Protein AF-A0A1I7V2T6-F1 (afdb_monomer_lite)

Secondary structure (DSSP, 8-state):
--STTGGGS-GGG---HHHHHHHHHHHHHHHHHHSHHHHHHHHHHHT-SS---S--S-------S------TTTHHHHHHHH-GGGS-S-HHHHHHHHHHHHHHHHHHHHHHHHHHHHHHHHHHHHHHHHHHHHHHHHHHHHHHHHHHTSTTTTT----HHHHHHHHHHHHHHHHHHHHHHHHHHHHHHHHHHHHHHHHHHHHHHHHHHHHHHHHHHHHHHHHHHHHT--

Structure (mmCIF, N/CA/C/O backbone):
data_AF-A0A1I7V2T6-F1
#
_entry.id   AF-A0A1I7V2T6-F1
#
loop_
_atom_site.group_PDB
_atom_site.id
_atom_site.type_symbol
_atom_site.label_atom_id
_atom_site.label_alt_id
_atom_site.label_comp_id
_atom_site.label_asym_id
_atom_site.label_entity_id
_atom_site.label_seq_id
_atom_site.pdbx_PDB_ins_code
_atom_site.Cartn_x
_atom_site.Cartn_y
_atom_site.Cartn_z
_atom_site.occupancy
_atom_site.B_iso_or_equiv
_atom_site.auth_seq_id
_atom_site.auth_comp_id
_atom_site.auth_asym_id
_atom_site.auth_atom_id
_atom_site.pdbx_PDB_model_num
ATOM 1 N N . MET A 1 1 ? 5.391 -24.441 -40.833 1.00 43.44 1 MET A N 1
ATOM 2 C CA . MET A 1 1 ? 6.386 -25.530 -40.981 1.00 43.44 1 MET A CA 1
ATOM 3 C C . MET A 1 1 ? 7.601 -25.052 -41.785 1.00 43.44 1 MET A C 1
ATOM 5 O O . MET A 1 1 ? 7.593 -25.205 -42.997 1.00 43.44 1 MET A O 1
ATOM 9 N N . LYS A 1 2 ? 8.632 -24.452 -41.168 1.00 46.50 2 LYS A N 1
ATOM 10 C CA . LYS A 1 2 ? 9.887 -24.102 -41.884 1.00 46.50 2 LYS A CA 1
ATOM 11 C C . LYS A 1 2 ? 11.190 -24.549 -41.205 1.00 46.50 2 LYS A C 1
ATOM 13 O O . LYS A 1 2 ? 12.202 -24.609 -41.879 1.00 46.50 2 LYS A O 1
ATOM 18 N N . PHE A 1 3 ? 11.161 -24.975 -39.943 1.00 45.59 3 PHE A N 1
ATOM 19 C CA . PHE A 1 3 ? 12.384 -25.306 -39.195 1.00 45.59 3 PHE A CA 1
ATOM 20 C C . PHE A 1 3 ? 12.820 -26.782 -39.243 1.00 45.59 3 PHE A C 1
ATOM 22 O O . PHE A 1 3 ? 13.880 -27.122 -38.735 1.00 45.59 3 PHE A O 1
ATOM 29 N N . HIS A 1 4 ? 12.049 -27.684 -39.860 1.00 45.91 4 HIS A N 1
ATOM 30 C CA . HIS A 1 4 ? 12.358 -29.123 -39.795 1.00 45.91 4 HIS A CA 1
ATOM 31 C C . HIS A 1 4 ? 13.403 -29.622 -40.806 1.00 45.91 4 HIS A C 1
ATOM 33 O O . HIS A 1 4 ? 13.896 -30.737 -40.642 1.00 45.91 4 HIS A O 1
ATOM 39 N N . ARG A 1 5 ? 13.719 -28.853 -41.861 1.00 52.50 5 ARG A N 1
ATOM 40 C CA . ARG A 1 5 ? 14.597 -29.316 -42.953 1.00 52.50 5 ARG A CA 1
ATOM 41 C C . ARG A 1 5 ? 16.056 -28.866 -42.793 1.00 52.50 5 ARG A C 1
ATOM 43 O O . ARG A 1 5 ? 16.943 -29.639 -43.125 1.00 52.50 5 ARG A O 1
ATOM 50 N N . GLU A 1 6 ? 16.297 -27.689 -42.213 1.00 50.25 6 GLU A N 1
ATOM 51 C CA . GLU A 1 6 ? 17.648 -27.136 -41.993 1.00 50.25 6 GLU A CA 1
ATOM 52 C C . GLU A 1 6 ? 18.459 -27.933 -40.958 1.00 50.25 6 GLU A C 1
ATOM 54 O O . GLU A 1 6 ? 19.641 -28.181 -41.162 1.00 50.25 6 GLU A O 1
ATOM 59 N N . LEU A 1 7 ? 17.816 -28.438 -39.900 1.00 52.69 7 LEU A N 1
ATOM 60 C CA . LEU A 1 7 ? 18.486 -29.236 -38.862 1.00 52.69 7 LEU A CA 1
ATOM 61 C C . LEU A 1 7 ? 18.969 -30.616 -39.347 1.00 52.69 7 LEU A C 1
ATOM 63 O O . LEU A 1 7 ? 19.849 -31.207 -38.729 1.00 52.69 7 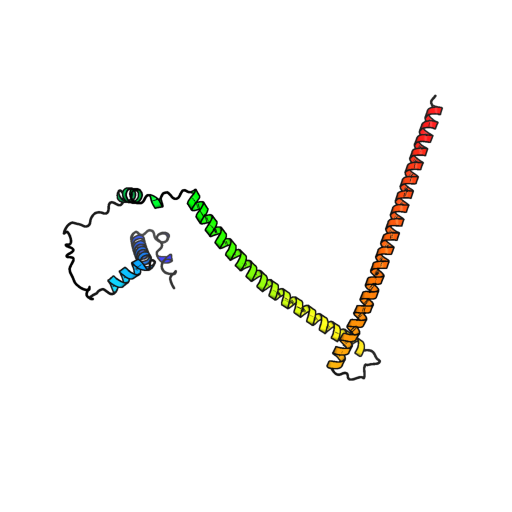LEU A O 1
ATOM 67 N N . LYS A 1 8 ? 18.405 -31.152 -40.440 1.00 55.19 8 LYS A N 1
ATOM 68 C CA . LYS A 1 8 ? 18.767 -32.484 -40.964 1.00 55.19 8 LYS A CA 1
ATOM 69 C C . LYS A 1 8 ? 19.942 -32.475 -41.944 1.00 55.19 8 LYS A C 1
ATOM 71 O O . LYS A 1 8 ? 20.473 -33.541 -42.217 1.00 55.19 8 LYS A O 1
ATOM 76 N N . VAL A 1 9 ? 20.315 -31.315 -42.483 1.00 55.00 9 VAL A N 1
ATOM 77 C CA . VAL A 1 9 ? 21.339 -31.181 -43.543 1.00 55.00 9 VAL A CA 1
ATOM 78 C C . VAL A 1 9 ? 22.491 -30.282 -43.075 1.00 55.00 9 VAL A C 1
ATOM 80 O O . VAL A 1 9 ? 23.267 -29.783 -43.878 1.00 55.00 9 VAL A O 1
ATOM 83 N N . HIS A 1 10 ? 22.599 -30.034 -41.766 1.00 55.03 10 HIS A N 1
ATOM 84 C CA . HIS A 1 10 ? 23.732 -29.294 -41.223 1.00 55.03 10 HIS A CA 1
ATOM 85 C C . HIS A 1 10 ? 25.009 -30.139 -41.388 1.00 55.03 10 HIS A C 1
ATOM 87 O O . HIS A 1 10 ? 24.987 -31.313 -41.006 1.00 55.03 10 HIS A O 1
ATOM 93 N N . PRO A 1 11 ? 26.109 -29.579 -41.924 1.00 56.50 11 PRO A N 1
ATOM 94 C CA . PRO A 1 11 ? 27.333 -30.334 -42.219 1.00 56.50 11 PRO A CA 1
ATOM 95 C C . PRO A 1 11 ? 27.999 -30.947 -40.977 1.00 56.50 11 PRO A C 1
ATOM 97 O O . PRO A 1 11 ? 28.776 -31.886 -41.098 1.00 56.50 11 PRO A O 1
ATOM 100 N N . ASP A 1 12 ? 27.634 -30.493 -39.775 1.00 57.75 12 ASP A N 1
ATOM 101 C CA . ASP A 1 12 ? 28.091 -31.098 -38.514 1.00 57.75 12 ASP A CA 1
ATOM 102 C C . ASP A 1 12 ? 27.514 -32.503 -38.244 1.00 57.75 12 ASP A C 1
ATOM 104 O O . ASP A 1 12 ? 28.033 -33.213 -37.388 1.00 57.75 12 ASP A O 1
ATOM 108 N N . ASN A 1 13 ? 26.456 -32.931 -38.950 1.00 56.34 13 ASN A N 1
ATOM 109 C CA . ASN A 1 13 ? 25.839 -34.252 -38.753 1.00 56.34 13 ASN A CA 1
ATOM 110 C C . ASN A 1 13 ? 26.335 -35.338 -39.732 1.00 56.34 13 ASN A C 1
ATOM 112 O O . ASN A 1 13 ? 26.067 -36.517 -39.502 1.00 56.34 13 ASN A O 1
ATOM 116 N N . SER A 1 14 ? 27.049 -34.984 -40.804 1.00 55.38 14 SER A N 1
ATOM 117 C CA . SER A 1 14 ? 27.660 -35.942 -41.740 1.00 55.38 14 SER A CA 1
ATOM 118 C C . SER A 1 14 ? 28.786 -35.267 -42.525 1.00 55.38 14 SER A C 1
ATOM 120 O O . SER A 1 14 ? 28.534 -34.304 -43.242 1.00 55.38 14 SER A O 1
ATOM 122 N N . ALA A 1 15 ? 30.009 -35.789 -42.419 1.00 55.72 15 ALA A N 1
ATOM 123 C CA . ALA A 1 15 ? 31.229 -35.238 -43.023 1.00 55.72 15 ALA A CA 1
ATOM 124 C C . ALA A 1 15 ? 31.384 -35.552 -44.530 1.00 55.72 15 ALA A C 1
ATOM 126 O O . ALA A 1 15 ? 32.493 -35.778 -45.008 1.00 55.72 15 ALA A O 1
ATOM 127 N N . ASP A 1 16 ? 30.277 -35.592 -45.274 1.00 58.19 16 ASP A N 1
ATOM 128 C CA . ASP A 1 16 ? 30.278 -35.882 -46.709 1.00 58.19 16 ASP A CA 1
ATOM 129 C C . ASP A 1 16 ? 30.238 -34.576 -47.516 1.00 58.19 16 ASP A C 1
ATOM 131 O O . ASP A 1 16 ? 29.312 -33.778 -47.362 1.00 58.19 16 ASP A O 1
ATOM 135 N N . GLU A 1 17 ? 31.177 -34.391 -48.446 1.00 58.44 17 GLU A N 1
ATOM 136 C CA . GLU A 1 17 ? 31.272 -33.219 -49.345 1.00 58.44 17 GLU A CA 1
ATOM 137 C C . GLU A 1 17 ? 29.965 -32.949 -50.122 1.00 58.44 17 GLU A C 1
ATOM 139 O O . GLU A 1 17 ? 29.541 -31.810 -50.328 1.00 58.44 17 GLU A O 1
ATOM 144 N N . SER A 1 18 ? 29.241 -34.017 -50.465 1.00 61.59 18 SER A N 1
ATOM 145 C CA . SER A 1 18 ? 27.937 -33.918 -51.131 1.00 61.59 18 SER A CA 1
ATOM 146 C C . SER A 1 18 ? 26.847 -33.275 -50.261 1.00 61.59 18 SER A C 1
ATOM 148 O O . SER A 1 18 ? 25.862 -32.741 -50.779 1.00 61.59 18 SER A O 1
ATOM 150 N N . THR A 1 19 ? 26.994 -33.321 -48.934 1.00 59.06 19 THR A N 1
ATOM 151 C CA . THR A 1 19 ? 26.048 -32.722 -47.985 1.00 59.06 19 THR A CA 1
ATOM 152 C C . THR A 1 19 ? 26.344 -31.246 -47.748 1.00 59.06 19 THR A C 1
ATOM 154 O O . THR A 1 19 ? 25.401 -30.462 -47.634 1.00 59.06 19 THR A O 1
ATOM 157 N N . THR A 1 20 ? 27.617 -30.838 -47.803 1.00 63.56 20 THR A N 1
ATOM 158 C CA . THR A 1 20 ? 28.018 -29.424 -47.827 1.00 63.56 20 THR A CA 1
ATOM 159 C C . THR A 1 20 ? 27.539 -28.716 -49.087 1.00 63.56 20 THR A C 1
ATOM 161 O O . THR A 1 20 ? 27.003 -27.615 -48.979 1.00 63.56 20 THR A O 1
ATOM 164 N N . ASP A 1 21 ? 27.612 -29.359 -50.255 1.00 67.88 21 ASP A N 1
ATOM 165 C CA . ASP A 1 21 ? 27.115 -28.773 -51.507 1.00 67.88 21 ASP A CA 1
ATOM 166 C C . ASP A 1 21 ? 25.597 -28.573 -51.476 1.00 67.88 21 ASP A C 1
ATOM 168 O O . ASP A 1 21 ? 25.092 -27.496 -51.799 1.00 67.88 21 ASP A O 1
ATOM 172 N N . ARG A 1 22 ? 24.858 -29.575 -50.982 1.00 67.25 22 ARG A N 1
ATOM 173 C CA . ARG A 1 22 ? 23.403 -29.477 -50.786 1.00 67.25 22 ARG A CA 1
ATOM 174 C C . ARG A 1 22 ? 23.030 -28.417 -49.752 1.00 67.25 22 ARG A C 1
ATOM 176 O O . ARG A 1 22 ? 22.010 -27.749 -49.906 1.00 67.25 22 ARG A O 1
ATOM 183 N N . PHE A 1 23 ? 23.833 -28.247 -48.703 1.00 68.75 23 PHE A N 1
ATOM 184 C CA . PHE A 1 23 ? 23.633 -27.192 -47.713 1.00 68.75 23 PHE A CA 1
ATOM 185 C C . PHE A 1 23 ? 23.890 -25.800 -48.306 1.00 68.75 23 PHE A C 1
ATOM 187 O O . PHE A 1 23 ? 23.103 -24.882 -48.073 1.00 68.75 23 PHE A O 1
ATOM 194 N N . LEU A 1 24 ? 24.945 -25.643 -49.111 1.00 72.12 24 LEU A N 1
ATOM 195 C CA . LEU A 1 24 ? 25.260 -24.396 -49.811 1.00 72.12 24 LEU A CA 1
ATOM 196 C C . LEU A 1 24 ? 24.176 -24.029 -50.827 1.00 72.12 24 LEU A C 1
ATOM 198 O O . LEU A 1 24 ? 23.746 -22.878 -50.868 1.00 72.12 24 LEU A O 1
ATOM 202 N N . GLU A 1 25 ? 23.674 -25.000 -51.588 1.00 74.31 25 GLU A N 1
ATOM 203 C CA . GLU A 1 25 ? 22.546 -24.808 -52.501 1.00 74.31 25 GLU A CA 1
ATOM 204 C C . GLU A 1 25 ? 21.291 -24.346 -51.746 1.00 74.31 25 GLU A C 1
ATOM 206 O O . GLU A 1 25 ? 20.640 -23.370 -52.129 1.00 74.31 25 GLU A O 1
ATOM 211 N N . LEU A 1 26 ? 20.988 -24.992 -50.617 1.00 76.81 26 LEU A N 1
ATOM 212 C CA . LEU A 1 26 ? 19.828 -24.667 -49.790 1.00 76.81 26 LEU A CA 1
ATOM 213 C C . LEU A 1 26 ? 19.957 -23.281 -49.139 1.00 76.81 26 LEU A C 1
ATOM 215 O O . LEU A 1 26 ? 18.974 -22.540 -49.072 1.00 76.81 26 LEU A O 1
ATOM 219 N N . LYS A 1 27 ? 21.170 -22.892 -48.734 1.00 77.38 27 LYS A N 1
ATOM 220 C CA . LYS A 1 27 ? 21.482 -21.551 -48.228 1.00 77.38 27 LYS A CA 1
ATOM 221 C C . LYS A 1 27 ? 21.341 -20.487 -49.316 1.00 77.38 27 LYS A C 1
ATOM 223 O O . LYS A 1 27 ? 20.695 -19.470 -49.078 1.00 77.38 27 LYS A O 1
ATOM 228 N N . ASN A 1 28 ? 21.867 -20.737 -50.514 1.00 72.81 28 ASN A N 1
ATOM 229 C CA . ASN A 1 28 ? 21.743 -19.823 -51.650 1.00 72.81 28 ASN A CA 1
ATOM 230 C C . ASN A 1 28 ? 20.270 -19.608 -52.032 1.00 72.81 28 ASN A C 1
ATOM 232 O O . ASN A 1 28 ? 19.832 -18.471 -52.210 1.00 72.81 28 ASN A O 1
ATOM 236 N N . ALA A 1 29 ? 19.476 -20.683 -52.078 1.00 78.75 29 ALA A N 1
ATOM 237 C CA . ALA A 1 29 ? 18.037 -20.597 -52.310 1.00 78.75 29 ALA A CA 1
ATOM 238 C C . ALA A 1 29 ? 17.320 -19.812 -51.197 1.00 78.75 29 ALA A C 1
ATOM 240 O O . ALA A 1 29 ? 16.432 -18.999 -51.471 1.00 78.75 29 ALA A O 1
ATOM 241 N N . TYR A 1 30 ? 17.712 -20.022 -49.937 1.00 75.75 30 TYR A N 1
ATOM 242 C CA . TYR A 1 30 ? 17.159 -19.280 -48.810 1.00 75.75 30 TYR A CA 1
ATOM 243 C C . TYR A 1 30 ? 17.486 -17.788 -48.890 1.00 75.75 30 TYR A C 1
ATOM 245 O O . TYR A 1 30 ? 16.589 -16.971 -48.698 1.00 75.75 30 TYR A O 1
ATOM 253 N N . ASP A 1 31 ? 18.722 -17.416 -49.222 1.00 73.88 31 ASP A N 1
ATOM 254 C CA . ASP A 1 31 ? 19.151 -16.017 -49.293 1.00 73.88 31 ASP A CA 1
ATOM 255 C C . ASP A 1 31 ? 18.438 -15.242 -50.415 1.00 73.88 31 ASP A C 1
ATOM 257 O O . ASP A 1 31 ? 17.980 -14.119 -50.176 1.00 73.88 31 ASP A O 1
ATOM 261 N N . VAL A 1 32 ? 18.220 -15.867 -51.580 1.00 76.94 32 VAL A N 1
ATOM 262 C CA . VAL A 1 32 ? 17.403 -15.299 -52.672 1.00 76.94 32 VAL A CA 1
ATOM 263 C C . VAL A 1 32 ? 15.950 -15.086 -52.231 1.00 76.94 32 VAL A C 1
ATOM 265 O O . VAL A 1 32 ? 15.359 -14.043 -52.505 1.00 76.94 32 VAL A O 1
ATOM 268 N N . LEU A 1 33 ? 15.359 -16.041 -51.504 1.00 77.94 33 LEU A N 1
ATOM 269 C CA . LEU A 1 33 ? 13.966 -15.948 -51.044 1.00 77.94 33 LEU A CA 1
ATOM 270 C C . LEU A 1 33 ? 13.781 -15.074 -49.791 1.00 77.94 33 LEU A C 1
ATOM 272 O O . LEU A 1 33 ? 12.660 -14.634 -49.510 1.00 77.94 33 LEU A O 1
ATOM 276 N N . ARG A 1 34 ? 14.855 -14.830 -49.032 1.00 75.81 34 ARG A N 1
ATOM 277 C CA . ARG A 1 34 ? 14.867 -14.031 -47.799 1.00 75.81 34 ARG A CA 1
ATOM 278 C C . ARG A 1 34 ? 14.742 -12.540 -48.087 1.00 75.81 34 ARG A C 1
ATOM 280 O O . ARG A 1 34 ? 14.106 -11.826 -47.311 1.00 75.81 34 ARG A O 1
ATOM 287 N N . ARG A 1 35 ? 15.353 -12.056 -49.171 1.00 73.38 35 ARG A N 1
ATOM 288 C CA . ARG A 1 35 ? 15.349 -10.636 -49.543 1.00 73.38 35 ARG A CA 1
ATOM 289 C C . ARG A 1 35 ? 14.217 -10.344 -50.537 1.00 73.38 35 ARG A C 1
ATOM 291 O O . ARG A 1 35 ? 14.162 -10.975 -51.588 1.00 73.38 35 ARG A O 1
ATOM 298 N N . PRO A 1 36 ? 13.324 -9.369 -50.272 1.00 62.81 36 PRO A N 1
ATOM 299 C CA . PRO A 1 36 ? 12.181 -9.100 -51.150 1.00 62.81 36 PRO A CA 1
ATOM 300 C C . PRO A 1 36 ? 12.559 -8.697 -52.584 1.00 62.81 36 PRO A C 1
ATOM 302 O O . PRO A 1 36 ? 11.829 -9.025 -53.514 1.00 62.81 36 PRO A O 1
ATOM 305 N N . ALA A 1 37 ? 13.682 -7.995 -52.774 1.00 66.44 37 ALA A N 1
ATOM 306 C CA . ALA A 1 37 ? 14.157 -7.564 -54.091 1.00 66.44 37 ALA A CA 1
ATOM 307 C C . ALA A 1 37 ? 14.673 -8.743 -54.936 1.00 66.44 37 ALA A C 1
ATOM 309 O O . ALA A 1 37 ? 14.288 -8.877 -56.098 1.00 66.44 37 ALA A O 1
ATOM 310 N N . ASP A 1 38 ? 15.461 -9.625 -54.319 1.00 70.94 38 ASP A N 1
ATOM 311 C CA . ASP A 1 38 ? 16.051 -10.799 -54.972 1.00 70.94 38 ASP A CA 1
ATOM 312 C C . ASP A 1 38 ? 14.976 -11.849 -55.273 1.00 70.94 38 ASP A C 1
ATOM 314 O O . ASP A 1 38 ? 14.918 -12.390 -56.378 1.00 70.94 38 ASP A O 1
ATOM 318 N N . ARG A 1 39 ? 14.018 -12.024 -54.353 1.00 74.56 39 ARG A N 1
ATOM 319 C CA . ARG A 1 39 ? 12.823 -12.839 -54.581 1.00 74.56 39 ARG A CA 1
ATOM 320 C C . ARG A 1 39 ? 11.996 -12.327 -55.757 1.00 74.56 39 ARG A C 1
ATOM 322 O O . ARG A 1 39 ? 11.501 -13.126 -56.539 1.00 74.56 39 ARG A O 1
ATOM 329 N N . ARG A 1 40 ? 11.860 -11.006 -55.917 1.00 65.06 40 ARG A N 1
ATOM 330 C CA . ARG A 1 40 ? 11.102 -10.412 -57.029 1.00 65.06 40 ARG A CA 1
ATOM 331 C C . ARG A 1 40 ? 11.774 -10.666 -58.379 1.00 65.06 40 ARG A C 1
ATOM 333 O O . ARG A 1 40 ? 11.068 -10.882 -59.357 1.00 65.06 40 ARG A O 1
ATOM 340 N N . LEU A 1 41 ? 13.107 -10.653 -58.433 1.00 69.56 41 LEU A N 1
ATOM 341 C CA . LEU A 1 41 ? 13.874 -10.979 -59.639 1.00 69.56 41 LEU A CA 1
ATOM 342 C C . LEU A 1 41 ? 13.792 -12.477 -59.969 1.00 69.56 41 LEU A C 1
ATOM 344 O O . LEU A 1 41 ? 13.567 -12.828 -61.124 1.00 69.56 41 LEU A O 1
ATOM 348 N N . TYR A 1 42 ? 13.891 -13.343 -58.957 1.00 70.50 42 TYR A N 1
ATOM 349 C CA . TYR A 1 42 ? 13.707 -14.787 -59.110 1.00 70.50 42 TYR A CA 1
ATOM 350 C C . TYR A 1 42 ? 12.287 -15.133 -59.581 1.00 70.50 42 TYR A C 1
ATOM 352 O O . TYR A 1 42 ? 12.121 -15.836 -60.572 1.00 70.50 42 TYR A O 1
ATOM 360 N N . ASP A 1 43 ? 11.255 -14.565 -58.951 1.00 71.81 43 ASP A N 1
ATOM 361 C CA . ASP A 1 43 ? 9.853 -14.758 -59.345 1.00 71.81 43 ASP A CA 1
ATOM 362 C C . ASP A 1 43 ? 9.577 -14.210 -60.761 1.00 71.81 43 ASP A C 1
ATOM 364 O O . ASP A 1 43 ? 8.747 -14.758 -61.489 1.00 71.81 43 ASP A O 1
ATOM 368 N N . TYR A 1 44 ? 10.284 -13.151 -61.179 1.00 65.62 44 TYR A N 1
ATOM 369 C CA . TYR A 1 44 ? 10.223 -12.596 -62.536 1.00 65.62 44 TYR A CA 1
ATOM 370 C C . TYR A 1 44 ? 10.873 -13.525 -63.572 1.00 65.62 44 TYR A C 1
ATOM 372 O O . TYR A 1 44 ? 10.319 -13.719 -64.652 1.00 65.62 44 TYR A O 1
ATOM 380 N N . GLN A 1 45 ? 12.005 -14.146 -63.231 1.00 65.88 45 GLN A N 1
ATOM 381 C CA . GLN A 1 45 ? 12.664 -15.160 -64.059 1.00 65.88 45 GLN A CA 1
ATOM 382 C C . GLN A 1 45 ? 11.833 -16.450 -64.147 1.00 65.88 45 GLN A C 1
ATOM 384 O O . GLN A 1 45 ? 11.716 -17.029 -65.224 1.00 65.88 45 GLN A O 1
ATOM 389 N N . LEU A 1 46 ? 11.179 -16.855 -63.052 1.00 62.19 46 LEU A N 1
ATOM 390 C CA . LEU A 1 46 ? 10.315 -18.038 -62.998 1.00 62.19 46 LEU A CA 1
ATOM 391 C C . LEU A 1 46 ? 9.011 -17.848 -63.792 1.00 62.19 46 LEU A C 1
ATOM 393 O O . LEU A 1 46 ? 8.543 -18.769 -64.457 1.00 62.19 46 LEU A O 1
ATOM 397 N N . LYS A 1 47 ? 8.438 -16.635 -63.766 1.00 57.84 47 LYS A N 1
ATOM 398 C CA . LYS A 1 47 ? 7.304 -16.234 -64.621 1.00 57.84 47 LYS A CA 1
ATOM 399 C C . LYS A 1 47 ? 7.710 -15.937 -66.072 1.00 57.84 47 LYS A C 1
ATOM 401 O O . LYS A 1 47 ? 6.841 -15.702 -66.905 1.00 57.84 47 LYS A O 1
ATOM 406 N N . GLY A 1 48 ? 9.009 -15.944 -66.372 1.00 51.97 48 GLY A N 1
ATOM 407 C CA . GLY A 1 48 ? 9.607 -15.465 -67.618 1.00 51.97 48 GLY A CA 1
ATOM 408 C C . GLY A 1 48 ? 9.841 -16.521 -68.699 1.00 51.97 48 GLY A C 1
ATOM 409 O O . GLY A 1 48 ? 10.578 -16.252 -69.645 1.00 51.97 48 GLY A O 1
ATOM 410 N N . GLY A 1 49 ? 9.209 -17.694 -68.615 1.00 52.88 49 GLY A N 1
ATOM 411 C CA . GLY A 1 49 ? 9.061 -18.604 -69.753 1.00 52.88 49 GLY A CA 1
ATOM 412 C C . GLY A 1 49 ? 8.057 -18.052 -70.771 1.00 52.88 49 GLY A C 1
ATOM 413 O O . GLY A 1 49 ? 6.932 -18.527 -70.844 1.00 52.88 49 GLY A O 1
ATOM 414 N N . GLY A 1 50 ? 8.461 -17.038 -71.540 1.00 51.47 50 GLY A N 1
ATOM 415 C CA . GLY A 1 50 ? 7.699 -16.503 -72.673 1.00 51.47 50 GLY A CA 1
ATOM 416 C C . GLY A 1 50 ? 6.766 -15.344 -72.321 1.00 51.47 50 GLY A C 1
ATOM 417 O O . GLY A 1 50 ? 5.581 -15.529 -72.073 1.00 51.47 50 GLY A O 1
ATOM 418 N N . GLY A 1 51 ? 7.269 -14.110 -72.377 1.00 39.16 51 GLY A N 1
ATOM 419 C CA . GLY A 1 51 ? 6.411 -12.945 -72.166 1.00 39.16 51 GLY A CA 1
ATOM 420 C C . GLY A 1 51 ? 7.112 -11.618 -72.388 1.00 39.16 51 GLY A C 1
ATOM 421 O O . GLY A 1 51 ? 7.420 -10.926 -71.431 1.00 39.16 51 GLY A O 1
ATOM 422 N N . ARG A 1 52 ? 7.374 -11.311 -73.664 1.00 40.34 52 ARG A N 1
ATOM 423 C CA . ARG A 1 52 ? 7.634 -9.985 -74.257 1.00 40.34 52 ARG A CA 1
ATOM 424 C C . ARG A 1 52 ? 7.978 -8.856 -73.271 1.00 40.34 52 ARG A C 1
ATOM 426 O O . ARG A 1 52 ? 7.102 -8.203 -72.710 1.00 40.34 52 ARG A O 1
ATOM 433 N N . HIS A 1 53 ? 9.267 -8.531 -73.226 1.00 43.41 53 HIS A N 1
ATOM 434 C CA . HIS A 1 53 ? 9.719 -7.165 -72.981 1.00 43.41 53 HIS A CA 1
ATOM 435 C C . HIS A 1 53 ? 8.942 -6.183 -73.884 1.00 43.41 53 HIS A C 1
ATOM 437 O O . HIS A 1 53 ? 8.709 -6.504 -75.057 1.00 43.41 53 HIS A O 1
ATOM 443 N N . PRO A 1 54 ? 8.601 -4.969 -73.422 1.00 46.25 54 PRO A N 1
ATOM 444 C CA . PRO A 1 54 ? 8.346 -3.864 -74.332 1.00 46.25 54 PRO A CA 1
ATOM 445 C C . PRO A 1 54 ? 9.662 -3.548 -75.067 1.00 46.25 54 PRO A C 1
ATOM 447 O O . PRO A 1 54 ? 10.583 -2.952 -74.513 1.00 46.25 54 PRO A O 1
ATOM 450 N N . ASN A 1 55 ? 9.757 -4.067 -76.294 1.00 38.72 55 ASN A N 1
ATOM 451 C CA . ASN A 1 55 ? 10.731 -3.766 -77.354 1.00 38.72 55 ASN A CA 1
ATOM 452 C C . ASN A 1 55 ? 10.979 -2.252 -77.512 1.00 38.72 55 ASN A C 1
ATOM 454 O O . ASN A 1 55 ? 10.067 -1.466 -77.293 1.00 38.72 55 ASN A O 1
ATOM 458 N N . ALA A 1 56 ? 12.095 -1.750 -78.043 1.00 36.94 56 ALA A N 1
ATOM 459 C CA . ALA A 1 56 ? 13.392 -2.303 -78.437 1.00 36.94 56 ALA A CA 1
ATOM 460 C C . ALA A 1 56 ? 14.248 -1.105 -78.886 1.00 36.94 56 ALA A C 1
ATOM 462 O O . ALA A 1 56 ? 13.756 -0.245 -79.613 1.00 36.94 56 ALA A O 1
ATOM 463 N N . GLY A 1 57 ? 15.522 -1.057 -78.490 1.00 33.72 57 GLY A N 1
ATOM 464 C CA . GLY A 1 57 ? 16.446 -0.014 -78.952 1.00 33.72 57 GLY A CA 1
ATOM 465 C C . GLY A 1 57 ? 17.879 -0.104 -78.427 1.00 33.72 57 GLY A C 1
ATOM 466 O O . GLY A 1 57 ? 18.772 0.460 -79.046 1.00 33.72 57 GLY A O 1
ATOM 467 N N . TYR A 1 58 ? 18.148 -0.863 -77.360 1.00 36.88 58 TYR A N 1
ATOM 468 C CA . TYR A 1 58 ? 19.520 -1.112 -76.912 1.00 36.88 58 TYR A CA 1
ATOM 469 C C . TYR A 1 58 ? 19.959 -2.520 -77.310 1.00 36.88 58 TYR A C 1
ATOM 471 O O . TYR A 1 58 ? 19.640 -3.508 -76.651 1.00 36.88 58 TYR A O 1
ATOM 479 N N . ARG A 1 59 ? 20.688 -2.610 -78.428 1.00 34.69 59 ARG A N 1
ATOM 480 C CA . ARG A 1 59 ? 21.470 -3.795 -78.800 1.00 34.69 59 ARG A CA 1
ATOM 481 C C . ARG A 1 59 ? 22.578 -3.967 -77.754 1.00 34.69 59 ARG A C 1
ATOM 483 O O . ARG A 1 59 ? 23.630 -3.348 -77.870 1.00 34.69 59 ARG A O 1
ATOM 490 N N . TYR A 1 60 ? 22.349 -4.792 -76.735 1.00 35.38 60 TYR A N 1
ATOM 491 C CA . TYR A 1 60 ? 23.443 -5.322 -75.923 1.00 35.38 60 TYR A CA 1
ATOM 492 C C . TYR A 1 60 ? 24.028 -6.528 -76.651 1.00 35.38 60 TYR A C 1
ATOM 494 O O . TYR A 1 60 ? 23.447 -7.610 -76.707 1.00 35.38 60 TYR A O 1
ATOM 502 N N . GLN A 1 61 ? 25.160 -6.281 -77.296 1.00 34.62 61 GLN A N 1
ATOM 503 C CA . GLN A 1 61 ? 25.981 -7.283 -77.949 1.00 34.62 61 GLN A CA 1
ATOM 504 C C . GLN A 1 61 ? 26.698 -8.064 -76.842 1.00 34.62 61 GLN A C 1
ATOM 506 O O . GLN A 1 61 ? 27.508 -7.490 -76.121 1.00 34.62 61 GLN A O 1
ATOM 511 N N . TYR A 1 62 ? 26.364 -9.344 -76.662 1.00 33.38 62 TYR A N 1
ATOM 512 C CA . TYR A 1 62 ? 27.125 -10.222 -75.773 1.00 33.38 62 TYR A CA 1
ATOM 513 C C . TYR A 1 62 ? 28.554 -10.346 -76.327 1.00 33.38 62 TYR A C 1
ATOM 515 O O . TYR A 1 62 ? 28.710 -10.803 -77.465 1.00 33.38 62 TYR A O 1
ATOM 523 N N . PRO A 1 63 ? 29.601 -9.958 -75.579 1.00 38.88 63 PRO A N 1
ATOM 524 C CA . PRO A 1 63 ? 30.965 -10.269 -75.968 1.00 38.88 63 PRO A CA 1
ATOM 525 C C . PRO A 1 63 ? 31.145 -11.786 -75.859 1.00 38.88 63 PRO A C 1
ATOM 527 O O . PRO A 1 63 ? 30.860 -12.374 -74.819 1.00 38.88 63 PRO A O 1
ATOM 530 N N . SER A 1 64 ? 31.622 -12.432 -76.922 1.00 43.88 64 SER A N 1
ATOM 531 C CA . SER A 1 64 ? 31.925 -13.874 -76.962 1.00 43.88 64 SER A CA 1
ATOM 532 C C . SER A 1 64 ? 33.210 -14.242 -76.193 1.00 43.88 64 SER A C 1
ATOM 534 O O . SER A 1 64 ? 33.896 -15.207 -76.528 1.00 43.88 64 SER A O 1
ATOM 536 N N . THR A 1 65 ? 33.575 -13.463 -75.180 1.00 49.19 65 THR A N 1
ATOM 537 C CA . THR A 1 65 ? 34.725 -13.714 -74.311 1.00 49.19 65 THR A CA 1
ATOM 538 C C . THR A 1 65 ? 34.239 -14.387 -73.035 1.00 49.19 65 THR A C 1
ATOM 540 O O . THR A 1 65 ? 33.225 -13.972 -72.476 1.00 49.19 65 THR A O 1
ATOM 543 N N . ALA A 1 66 ? 34.949 -15.435 -72.607 1.00 44.81 66 ALA A N 1
ATOM 544 C CA . ALA A 1 66 ? 34.693 -16.186 -71.377 1.00 44.81 66 ALA A CA 1
ATOM 545 C C . ALA A 1 66 ? 34.326 -15.257 -70.198 1.00 44.81 66 ALA A C 1
ATOM 547 O O . ALA A 1 66 ? 34.869 -14.150 -70.125 1.00 44.81 66 ALA A O 1
ATOM 548 N N . PRO A 1 67 ? 33.409 -15.673 -69.297 1.00 44.31 67 PRO A N 1
ATOM 549 C CA . PRO A 1 67 ? 32.950 -14.825 -68.203 1.00 44.31 67 PRO A CA 1
ATOM 550 C C . PRO A 1 67 ? 34.159 -14.291 -67.423 1.00 44.31 67 PRO A C 1
ATOM 552 O O . PRO A 1 67 ? 35.079 -15.069 -67.149 1.00 44.31 67 PRO A O 1
ATOM 555 N N . PRO A 1 68 ? 34.194 -12.983 -67.105 1.00 46.28 68 PRO A N 1
ATOM 556 C CA . PRO A 1 68 ? 35.314 -12.397 -66.389 1.00 46.28 68 PRO A CA 1
ATOM 557 C C . PRO A 1 68 ? 35.491 -13.164 -65.081 1.00 46.28 68 PRO A C 1
ATOM 559 O O . PRO A 1 68 ? 34.551 -13.288 -64.293 1.00 46.28 68 PRO A O 1
ATOM 562 N N . GLN A 1 69 ? 36.681 -13.731 -64.885 1.00 46.06 69 GLN A N 1
ATOM 563 C CA . GLN A 1 69 ? 37.055 -14.302 -63.601 1.00 46.06 69 GLN A CA 1
ATOM 564 C C . GLN A 1 69 ? 36.996 -13.162 -62.588 1.00 46.06 69 GLN A C 1
ATOM 566 O O . GLN A 1 69 ? 37.746 -12.194 -62.687 1.00 46.06 69 GLN A O 1
ATOM 571 N N . TYR A 1 70 ? 36.024 -13.238 -61.686 1.00 48.03 70 TYR A N 1
ATOM 572 C CA . TYR A 1 70 ? 35.814 -12.235 -60.656 1.00 48.03 70 TYR A CA 1
ATOM 573 C C . TYR A 1 70 ? 36.968 -12.362 -59.656 1.00 48.03 70 TYR A C 1
ATOM 575 O O . TYR A 1 70 ? 36.984 -13.288 -58.843 1.00 48.03 70 TYR A O 1
ATOM 583 N N . ASP A 1 71 ? 37.968 -11.485 -59.753 1.00 50.69 71 ASP A N 1
ATOM 584 C CA . ASP A 1 71 ? 39.080 -11.456 -58.805 1.00 50.69 71 ASP A CA 1
ATOM 585 C C . ASP A 1 71 ? 38.603 -10.822 -57.494 1.00 50.69 71 ASP A C 1
ATOM 587 O O . ASP A 1 71 ? 38.650 -9.609 -57.275 1.00 50.69 71 ASP A O 1
ATOM 591 N N . PHE A 1 72 ? 38.090 -11.683 -56.616 1.00 53.03 72 PHE A N 1
ATOM 592 C CA . PHE A 1 72 ? 37.530 -11.315 -55.321 1.00 53.03 72 PHE A CA 1
ATOM 593 C C . PHE A 1 72 ? 38.556 -10.623 -54.405 1.00 53.03 72 PHE A C 1
ATOM 595 O O . PHE A 1 72 ? 38.151 -10.044 -53.407 1.00 53.03 72 PHE A O 1
ATOM 602 N N . GLY A 1 73 ? 39.865 -10.667 -54.694 1.00 54.47 73 GLY A N 1
ATOM 603 C CA . GLY A 1 73 ? 40.903 -10.072 -53.845 1.00 54.47 73 GLY A CA 1
ATOM 604 C C . GLY A 1 73 ? 41.129 -8.572 -54.069 1.00 54.47 73 GLY A C 1
ATOM 605 O O . GLY A 1 73 ? 41.312 -7.827 -53.105 1.00 54.47 73 GLY A O 1
ATOM 606 N N . GLY A 1 74 ? 41.100 -8.113 -55.324 1.00 57.41 74 GLY A N 1
ATOM 607 C CA . GLY A 1 74 ? 41.423 -6.726 -55.688 1.00 57.41 74 GLY A CA 1
ATOM 608 C C . GLY A 1 74 ? 40.278 -5.734 -55.460 1.00 57.41 74 GLY A C 1
ATOM 609 O O . GLY A 1 74 ? 40.504 -4.601 -55.021 1.00 57.41 74 GLY A O 1
ATOM 610 N N . ASP A 1 75 ? 39.041 -6.175 -55.690 1.00 57.31 75 ASP A N 1
ATOM 611 C CA . ASP A 1 75 ? 37.870 -5.292 -55.759 1.00 57.31 75 ASP A CA 1
ATOM 612 C C . ASP A 1 75 ? 37.425 -4.726 -54.409 1.00 57.31 75 ASP 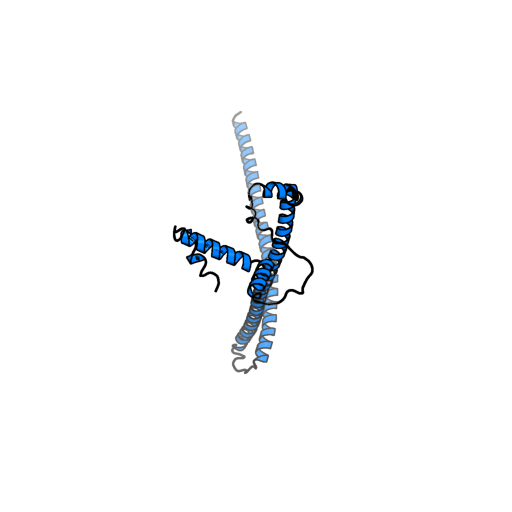A C 1
ATOM 614 O O . ASP A 1 75 ? 36.896 -3.614 -54.356 1.00 57.31 75 ASP A O 1
ATOM 618 N N . TRP A 1 76 ? 37.689 -5.416 -53.296 1.00 53.28 76 TRP A N 1
ATOM 619 C CA . TRP A 1 76 ? 37.353 -4.876 -51.975 1.00 53.28 76 TRP A CA 1
ATOM 620 C C . TRP A 1 76 ? 38.172 -3.627 -51.653 1.00 53.28 76 TRP A C 1
ATOM 622 O O . TRP A 1 76 ? 37.623 -2.660 -51.132 1.00 53.28 76 TRP A O 1
ATOM 632 N N . SER A 1 77 ? 39.462 -3.602 -51.999 1.00 54.22 77 SER A N 1
ATOM 633 C CA . SER A 1 77 ? 40.315 -2.432 -51.746 1.00 54.22 77 SER A CA 1
ATOM 634 C C . SER A 1 77 ? 39.858 -1.199 -52.539 1.00 54.22 77 SER A C 1
ATOM 636 O O . SER A 1 77 ? 39.816 -0.089 -52.006 1.00 54.22 77 SER A O 1
ATOM 638 N N . THR A 1 78 ? 39.422 -1.409 -53.782 1.00 61.12 78 THR A N 1
ATOM 639 C CA . THR A 1 78 ? 38.892 -0.377 -54.681 1.00 61.12 78 THR A CA 1
ATOM 640 C C . THR A 1 78 ? 37.500 0.098 -54.258 1.00 61.12 78 THR A C 1
ATOM 642 O O . THR A 1 78 ? 37.203 1.290 -54.292 1.00 61.12 78 THR A O 1
ATOM 645 N N . TYR A 1 79 ? 36.650 -0.814 -53.786 1.00 58.81 79 TYR A N 1
ATOM 646 C CA . TYR A 1 79 ? 35.316 -0.501 -53.276 1.00 58.81 79 TYR A CA 1
ATOM 647 C C . TYR A 1 79 ? 35.372 0.338 -51.990 1.00 58.81 79 TYR A C 1
ATOM 649 O O . TYR A 1 79 ? 34.635 1.317 -51.849 1.00 58.81 79 TYR A O 1
ATOM 657 N N . TRP A 1 80 ? 36.279 -0.003 -51.067 1.00 53.59 80 TRP A N 1
ATOM 658 C CA . TRP A 1 80 ? 36.479 0.747 -49.823 1.00 53.59 80 TRP A CA 1
ATOM 659 C C . TRP A 1 80 ? 37.221 2.075 -50.023 1.00 53.59 80 TRP A C 1
ATOM 661 O O . TRP A 1 80 ? 37.034 2.989 -49.221 1.00 53.59 80 TRP A O 1
ATOM 671 N N . SER A 1 81 ? 38.024 2.219 -51.084 1.00 58.06 81 SER A N 1
ATOM 672 C CA . SER A 1 81 ? 38.669 3.494 -51.430 1.00 58.06 81 SER A CA 1
ATOM 673 C C . SER A 1 81 ? 37.726 4.465 -52.150 1.00 58.06 81 SER A C 1
ATOM 675 O O . SER A 1 81 ? 37.849 5.674 -51.960 1.00 58.06 81 SER A O 1
ATOM 677 N N . GLN A 1 82 ? 36.749 3.957 -52.912 1.00 58.84 82 GLN A N 1
ATOM 678 C CA . GLN A 1 82 ? 35.726 4.766 -53.589 1.00 58.84 82 GLN A CA 1
ATOM 679 C C . GLN A 1 82 ? 34.536 5.146 -52.694 1.00 58.84 82 GLN A C 1
ATOM 681 O O . GLN A 1 82 ? 33.906 6.169 -52.949 1.00 58.84 82 GLN A O 1
ATOM 686 N N . ASN A 1 83 ? 34.247 4.382 -51.633 1.00 47.25 83 ASN A N 1
ATOM 687 C CA . ASN A 1 83 ? 33.193 4.687 -50.653 1.00 47.25 83 ASN A CA 1
ATOM 688 C C . ASN A 1 83 ? 33.771 4.925 -49.238 1.00 47.25 83 ASN A C 1
ATOM 690 O O . ASN A 1 83 ? 33.583 4.091 -48.345 1.00 47.25 83 ASN A O 1
ATOM 694 N N . PRO A 1 84 ? 34.463 6.057 -48.995 1.00 54.62 84 PRO A N 1
ATOM 695 C CA . PRO A 1 84 ? 35.099 6.357 -47.706 1.00 54.62 84 PRO A CA 1
ATOM 696 C C . PRO A 1 84 ? 34.114 6.674 -46.565 1.00 54.62 84 PRO A C 1
ATOM 698 O O . PRO A 1 84 ? 34.525 6.722 -45.404 1.00 54.62 84 PRO A O 1
ATOM 701 N N . ASP A 1 85 ? 32.827 6.874 -46.860 1.00 53.81 85 ASP A N 1
ATOM 702 C CA . ASP A 1 85 ? 31.845 7.353 -45.875 1.00 53.81 85 ASP A CA 1
ATOM 703 C C . ASP A 1 85 ? 31.312 6.245 -44.951 1.00 53.81 85 ASP A C 1
ATOM 705 O O . ASP A 1 85 ? 30.878 6.523 -43.835 1.00 53.81 85 ASP A O 1
ATOM 709 N N . ASN A 1 86 ? 31.413 4.971 -45.348 1.00 53.88 86 ASN A N 1
ATOM 710 C CA . ASN A 1 86 ? 30.968 3.841 -44.517 1.00 53.88 86 ASN A CA 1
ATOM 711 C C . ASN A 1 86 ? 32.052 3.277 -43.585 1.00 53.88 86 ASN A C 1
ATOM 713 O O . ASN A 1 86 ? 31.748 2.471 -42.707 1.00 53.88 86 ASN A O 1
ATOM 717 N N . SER A 1 87 ? 33.310 3.686 -43.752 1.00 53.69 87 SER A N 1
ATOM 718 C CA . SER A 1 87 ? 34.443 3.234 -42.931 1.00 53.69 87 SER A CA 1
ATOM 719 C C . SER A 1 87 ? 34.936 4.297 -41.941 1.00 53.69 87 SER A C 1
ATOM 721 O O . SER A 1 87 ? 35.802 4.009 -41.116 1.00 53.69 87 SER A O 1
ATOM 723 N N . ARG A 1 88 ? 34.363 5.510 -41.982 1.00 50.22 88 ARG A N 1
ATOM 724 C CA . ARG A 1 88 ? 34.760 6.668 -41.163 1.00 50.22 88 ARG A CA 1
ATOM 725 C C . ARG A 1 88 ? 33.762 7.106 -40.097 1.00 50.22 88 ARG A C 1
ATOM 727 O O . ARG A 1 88 ? 34.026 8.111 -39.444 1.00 50.22 88 ARG A O 1
ATOM 734 N N . ALA A 1 89 ? 32.683 6.362 -39.851 1.00 54.97 89 ALA A N 1
ATOM 735 C CA . ALA A 1 89 ? 31.954 6.555 -38.601 1.00 54.97 89 ALA A CA 1
ATOM 736 C C . ALA A 1 89 ? 32.932 6.240 -37.465 1.00 54.97 89 ALA A C 1
ATOM 738 O O . ALA A 1 89 ? 33.325 5.084 -37.269 1.00 54.97 89 ALA A O 1
ATOM 739 N N . THR A 1 90 ? 33.394 7.276 -36.767 1.00 59.53 90 THR A N 1
ATOM 740 C CA . THR A 1 90 ? 34.298 7.096 -35.634 1.00 59.53 90 THR A CA 1
ATOM 741 C C . THR A 1 90 ? 33.631 6.120 -34.666 1.00 59.53 90 THR A C 1
ATOM 743 O O . THR A 1 90 ? 32.405 6.100 -34.526 1.00 59.53 90 THR A O 1
ATOM 746 N N . ARG A 1 91 ? 34.410 5.262 -33.997 1.00 59.53 91 ARG A N 1
ATOM 747 C CA . ARG A 1 91 ? 33.868 4.325 -32.993 1.00 59.53 91 ARG A CA 1
ATOM 748 C C . ARG A 1 91 ? 32.913 5.037 -32.018 1.00 59.53 91 ARG A C 1
ATOM 750 O O . ARG A 1 91 ? 31.893 4.481 -31.628 1.00 59.53 91 ARG A O 1
ATOM 757 N N . GLU A 1 92 ? 33.206 6.304 -31.732 1.00 61.78 92 GLU A N 1
ATOM 758 C CA . GLU A 1 92 ? 32.386 7.218 -30.944 1.00 61.78 92 GLU A CA 1
ATOM 759 C C . GLU A 1 92 ? 30.995 7.512 -31.534 1.00 61.78 92 GLU A C 1
ATOM 761 O O . GLU A 1 92 ? 30.018 7.540 -30.789 1.00 61.78 92 GLU A O 1
ATOM 766 N N . GLU A 1 93 ? 30.855 7.707 -32.845 1.00 63.78 93 GLU A N 1
ATOM 767 C CA . GLU A 1 93 ? 29.563 7.958 -33.504 1.00 63.78 93 GLU A CA 1
ATOM 768 C C . GLU A 1 93 ? 28.663 6.718 -33.506 1.00 63.78 93 GLU A C 1
ATOM 770 O O . GLU A 1 93 ? 27.456 6.814 -33.251 1.00 63.78 93 GLU A O 1
ATOM 775 N N . ARG A 1 94 ? 29.250 5.530 -33.698 1.00 63.94 94 ARG A N 1
ATOM 776 C CA . ARG A 1 94 ? 28.528 4.251 -33.593 1.00 63.94 94 ARG A CA 1
ATOM 777 C C . ARG A 1 94 ? 28.058 3.984 -32.160 1.00 63.94 94 ARG A C 1
ATOM 779 O O . ARG A 1 94 ? 26.922 3.547 -31.943 1.00 63.94 94 ARG A O 1
ATOM 786 N N . ASP A 1 95 ? 28.897 4.303 -31.179 1.00 70.44 95 ASP A N 1
ATOM 787 C CA . ASP A 1 95 ? 28.558 4.177 -29.762 1.00 70.44 95 ASP A CA 1
ATOM 788 C C . ASP A 1 95 ? 27.483 5.193 -29.341 1.00 70.44 95 ASP A C 1
ATOM 790 O O . ASP A 1 95 ? 26.606 4.864 -28.543 1.00 70.44 95 ASP A O 1
ATOM 794 N N . ARG A 1 96 ? 27.470 6.409 -29.906 1.00 71.69 96 ARG A N 1
ATOM 795 C CA . ARG A 1 96 ? 26.396 7.390 -29.659 1.00 71.69 96 ARG A CA 1
ATOM 796 C C . ARG A 1 96 ? 25.060 6.930 -30.237 1.00 71.69 96 ARG A C 1
ATOM 798 O O . ARG A 1 96 ? 24.062 6.939 -29.523 1.00 71.69 96 ARG A O 1
ATOM 805 N N . SER A 1 97 ? 25.048 6.469 -31.486 1.00 69.94 97 SER A N 1
ATOM 806 C CA . SER A 1 97 ? 23.829 5.995 -32.151 1.00 69.94 97 SER A CA 1
ATOM 807 C C . SER A 1 97 ? 23.208 4.797 -31.419 1.00 69.94 97 SER A C 1
ATOM 809 O O . SER A 1 97 ? 22.024 4.806 -31.080 1.00 69.94 97 SER A O 1
ATOM 811 N N . SER A 1 98 ? 24.024 3.803 -31.049 1.00 72.06 98 SER A N 1
ATOM 812 C CA . SER A 1 98 ? 23.553 2.637 -30.286 1.00 72.06 98 SER A CA 1
ATOM 813 C C . SER A 1 98 ? 23.021 2.995 -28.892 1.00 72.06 98 SER A C 1
ATOM 815 O O . SER A 1 98 ? 22.026 2.415 -28.455 1.00 72.06 98 SER A O 1
ATOM 817 N N . ARG A 1 99 ? 23.609 3.988 -28.207 1.00 76.50 99 ARG A N 1
ATOM 818 C CA . ARG A 1 99 ? 23.096 4.498 -26.923 1.00 76.50 99 ARG A CA 1
ATOM 819 C C . ARG A 1 99 ? 21.728 5.155 -27.065 1.00 76.50 99 ARG A C 1
ATOM 821 O O . ARG A 1 99 ? 20.877 4.932 -26.209 1.00 76.50 99 ARG A O 1
ATOM 828 N N . GLU A 1 100 ? 21.496 5.937 -28.115 1.00 81.06 100 GLU A N 1
ATOM 829 C CA . GLU A 1 100 ? 20.187 6.561 -28.348 1.00 81.06 100 GLU A CA 1
ATOM 830 C C . GLU A 1 100 ? 19.103 5.519 -28.671 1.00 81.06 100 GLU A C 1
ATOM 832 O O . GLU A 1 100 ? 17.996 5.595 -28.130 1.00 81.06 100 GLU A O 1
ATOM 837 N N . PHE A 1 101 ? 19.436 4.477 -29.440 1.00 77.56 101 PHE A N 1
ATOM 838 C CA . PHE A 1 101 ? 18.536 3.339 -29.657 1.00 77.56 101 PHE A CA 1
ATOM 839 C C . PHE A 1 101 ? 18.271 2.539 -28.375 1.00 77.56 101 PHE A C 1
ATOM 841 O O . PHE A 1 101 ? 17.129 2.196 -28.084 1.00 77.56 101 PHE A O 1
ATOM 848 N N . MET A 1 102 ? 19.290 2.285 -27.553 1.00 83.06 102 MET A N 1
ATOM 849 C CA . MET A 1 102 ? 19.098 1.604 -26.267 1.00 83.06 102 MET A CA 1
ATOM 850 C C . MET A 1 102 ? 18.240 2.432 -25.307 1.00 83.06 102 MET A C 1
ATOM 852 O O . MET A 1 102 ? 17.369 1.883 -24.636 1.00 83.06 102 MET A O 1
ATOM 856 N N . LYS A 1 103 ? 18.415 3.759 -25.273 1.00 86.75 103 LYS A N 1
ATOM 857 C CA . LYS A 1 103 ? 17.566 4.653 -24.474 1.00 86.75 103 LYS A CA 1
ATOM 858 C C . LYS A 1 103 ? 16.105 4.592 -24.913 1.00 86.75 103 LYS A C 1
ATOM 860 O O . LYS A 1 103 ? 15.230 4.584 -24.051 1.00 86.75 103 LYS A O 1
ATOM 865 N N . SER A 1 104 ? 15.819 4.574 -26.216 1.00 88.62 104 SER A N 1
ATOM 866 C CA . SER A 1 104 ? 14.435 4.509 -26.701 1.00 88.62 104 SER A CA 1
ATOM 867 C C . SER A 1 104 ? 13.792 3.157 -26.391 1.00 88.62 104 SER A C 1
ATOM 869 O O . SER A 1 104 ? 12.670 3.130 -25.889 1.00 88.62 104 SER A O 1
ATOM 871 N N . ILE A 1 105 ? 14.523 2.054 -26.572 1.00 90.81 105 ILE A N 1
ATOM 872 C CA . ILE A 1 105 ? 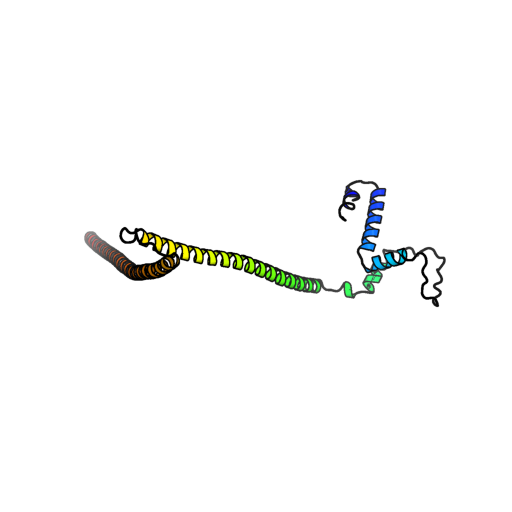14.061 0.709 -26.205 1.00 90.81 105 ILE A CA 1
ATOM 873 C C . ILE A 1 105 ? 13.751 0.646 -24.708 1.00 90.81 105 ILE A C 1
ATOM 875 O O . ILE A 1 105 ? 12.650 0.252 -24.338 1.00 90.81 105 ILE A O 1
ATOM 879 N N . VAL A 1 106 ? 14.671 1.098 -23.850 1.00 91.94 106 VAL A N 1
ATOM 880 C CA . VAL A 1 106 ? 14.481 1.085 -22.390 1.00 91.94 106 VAL A CA 1
ATOM 881 C C . VAL A 1 106 ? 13.288 1.944 -21.960 1.00 91.94 106 VAL A C 1
ATOM 883 O O . VAL A 1 106 ? 12.538 1.548 -21.073 1.00 91.94 106 VAL A O 1
ATOM 886 N N . LYS A 1 107 ? 13.061 3.100 -22.596 1.00 93.31 107 LYS A N 1
ATOM 887 C CA . LYS A 1 107 ? 11.889 3.943 -22.306 1.00 93.31 107 LYS A CA 1
ATOM 888 C C . LYS A 1 107 ? 10.575 3.212 -22.594 1.00 93.31 107 LYS A C 1
ATOM 890 O O . LYS A 1 107 ? 9.679 3.225 -21.753 1.00 93.31 107 LYS A O 1
ATOM 895 N N . TRP A 1 108 ? 10.461 2.559 -23.752 1.00 93.94 108 TRP A N 1
ATOM 896 C CA . TRP A 1 108 ? 9.236 1.852 -24.138 1.00 93.94 108 TRP A CA 1
ATOM 897 C C . TRP A 1 108 ? 9.028 0.551 -23.362 1.00 93.94 108 TRP A C 1
ATOM 899 O O . TRP A 1 108 ? 7.892 0.231 -23.013 1.00 93.94 108 TRP A O 1
ATOM 909 N N . THR A 1 109 ? 10.097 -0.175 -23.027 1.00 95.00 109 THR A N 1
ATOM 910 C CA . THR A 1 109 ? 9.992 -1.367 -22.174 1.00 95.00 109 THR A CA 1
ATOM 911 C C . THR A 1 109 ? 9.603 -0.997 -20.747 1.00 95.00 109 THR A C 1
ATOM 913 O O . THR A 1 109 ? 8.719 -1.639 -20.184 1.00 95.00 109 THR A O 1
ATOM 916 N N . ALA A 1 110 ? 10.173 0.073 -20.185 1.00 95.38 110 ALA A N 1
ATOM 917 C CA . ALA A 1 110 ? 9.769 0.591 -18.880 1.00 95.38 110 ALA A CA 1
ATOM 918 C C . ALA A 1 110 ? 8.295 1.019 -18.880 1.00 95.38 110 ALA A C 1
ATOM 920 O O . ALA A 1 110 ? 7.556 0.662 -17.965 1.00 95.38 110 ALA A O 1
ATOM 921 N N . PHE A 1 111 ? 7.842 1.714 -19.929 1.00 96.19 111 PHE A N 1
ATOM 922 C CA . PHE A 1 111 ? 6.435 2.087 -20.077 1.00 96.19 111 PHE A CA 1
ATOM 923 C C . PHE A 1 111 ? 5.513 0.860 -20.146 1.00 96.19 111 PHE A C 1
ATOM 925 O O . PHE A 1 111 ? 4.498 0.812 -19.453 1.00 96.19 111 PHE A O 1
ATOM 932 N N . GLY A 1 112 ? 5.888 -0.164 -20.920 1.00 95.19 112 GLY A N 1
ATOM 933 C CA . GLY A 1 112 ? 5.144 -1.423 -20.994 1.00 95.19 112 GLY A CA 1
ATOM 934 C C . GLY A 1 112 ? 5.055 -2.139 -19.643 1.00 95.19 112 GLY A C 1
ATOM 935 O O . GLY A 1 112 ? 3.975 -2.571 -19.248 1.00 95.19 112 GLY A O 1
ATOM 936 N N . LEU A 1 113 ? 6.161 -2.207 -18.895 1.00 96.31 113 LEU A N 1
ATOM 937 C CA . LEU A 1 113 ? 6.179 -2.803 -17.555 1.00 96.31 113 LEU A CA 1
ATOM 938 C C . LEU A 1 113 ? 5.321 -2.019 -16.560 1.00 96.31 113 LEU A C 1
ATOM 940 O O . LEU A 1 113 ? 4.595 -2.630 -15.780 1.00 96.31 113 LEU A O 1
ATOM 944 N N . ILE A 1 114 ? 5.352 -0.684 -16.612 1.00 96.38 114 ILE A N 1
ATOM 945 C CA . ILE A 1 114 ? 4.491 0.164 -15.780 1.00 96.38 114 ILE A CA 1
ATOM 946 C C . ILE A 1 114 ? 3.018 -0.098 -16.099 1.00 96.38 114 ILE A C 1
ATOM 948 O O . ILE A 1 114 ? 2.221 -0.257 -15.180 1.00 96.38 114 ILE A O 1
ATOM 952 N N . LEU A 1 115 ? 2.645 -0.202 -17.376 1.00 96.88 115 LEU A N 1
ATOM 953 C CA . LEU A 1 115 ? 1.260 -0.464 -17.771 1.00 96.88 115 LEU A CA 1
ATOM 954 C C . LEU A 1 115 ? 0.777 -1.827 -17.257 1.00 96.88 115 LEU A C 1
ATOM 956 O O . LEU A 1 115 ? -0.312 -1.926 -16.691 1.00 96.88 115 LEU A O 1
ATOM 960 N N . VAL A 1 116 ? 1.608 -2.865 -17.376 1.00 95.94 116 VAL A N 1
ATOM 961 C CA . VAL A 1 116 ? 1.309 -4.195 -16.822 1.00 95.94 116 VAL A CA 1
ATOM 962 C C . VAL A 1 116 ? 1.203 -4.142 -15.296 1.00 95.94 116 VAL A C 1
ATOM 964 O O . VAL A 1 116 ? 0.281 -4.731 -14.728 1.00 95.94 116 VAL A O 1
ATOM 967 N N . ALA A 1 117 ? 2.098 -3.420 -14.620 1.00 96.00 117 ALA A N 1
ATOM 968 C CA . ALA A 1 117 ? 2.050 -3.252 -13.171 1.00 96.00 117 ALA A CA 1
ATOM 969 C C . ALA A 1 117 ? 0.784 -2.506 -12.721 1.00 96.00 117 ALA A C 1
ATOM 971 O O . ALA A 1 117 ? 0.158 -2.920 -11.751 1.00 96.00 117 ALA A O 1
ATOM 972 N N . ILE A 1 118 ? 0.359 -1.469 -13.449 1.00 96.62 118 ILE A N 1
ATOM 973 C CA . ILE A 1 118 ? -0.890 -0.740 -13.190 1.00 96.62 118 ILE A CA 1
ATOM 974 C C . ILE A 1 118 ? -2.098 -1.651 -13.394 1.00 96.62 118 ILE A C 1
ATOM 976 O O . ILE A 1 118 ? -2.998 -1.644 -12.563 1.00 96.62 118 ILE A O 1
ATOM 980 N N . TYR A 1 119 ? -2.127 -2.456 -14.456 1.00 96.25 119 TYR A N 1
ATOM 981 C CA . TYR A 1 119 ? -3.235 -3.378 -14.706 1.00 96.25 119 TYR A CA 1
ATOM 982 C C . TYR A 1 119 ? -3.374 -4.420 -13.587 1.00 96.25 119 TYR A C 1
ATOM 984 O O . TYR A 1 119 ? -4.455 -4.596 -13.027 1.00 96.25 119 TYR A O 1
ATOM 992 N N . ASN A 1 120 ? -2.267 -5.066 -13.207 1.00 94.31 120 ASN A N 1
ATOM 993 C CA . ASN A 1 120 ? -2.272 -6.057 -12.130 1.00 94.31 120 ASN A CA 1
ATOM 994 C C . ASN A 1 120 ? -2.546 -5.411 -10.765 1.00 94.31 120 ASN A C 1
ATOM 996 O O . ASN A 1 120 ? -3.347 -5.924 -9.987 1.00 94.31 120 ASN A O 1
ATOM 1000 N N . GLY A 1 121 ? -1.927 -4.262 -10.487 1.00 95.31 121 GLY A N 1
ATOM 1001 C CA . GLY A 1 121 ? -2.153 -3.500 -9.262 1.00 95.31 121 GLY A CA 1
ATOM 1002 C C . GLY A 1 121 ? -3.597 -3.017 -9.141 1.00 95.31 121 GLY A C 1
ATOM 1003 O O . GLY A 1 121 ? -4.201 -3.152 -8.082 1.00 95.31 121 GLY A O 1
ATOM 1004 N N . GLY A 1 122 ? -4.181 -2.532 -10.236 1.00 94.62 122 GLY A N 1
ATOM 1005 C CA . GLY A 1 122 ? -5.586 -2.144 -10.320 1.00 94.62 122 GLY A CA 1
ATOM 1006 C C . GLY A 1 122 ? -6.527 -3.326 -10.095 1.00 94.62 122 GLY A C 1
ATOM 1007 O O . GLY A 1 122 ? -7.478 -3.206 -9.329 1.00 94.62 122 GLY A O 1
ATOM 1008 N N . TYR A 1 123 ? -6.234 -4.489 -10.681 1.00 94.19 123 TYR A N 1
ATOM 1009 C CA . TYR A 1 123 ? -7.016 -5.708 -10.464 1.00 94.19 123 TYR A CA 1
ATOM 1010 C C . TYR A 1 123 ? -7.011 -6.149 -8.991 1.00 94.19 123 TYR A C 1
ATOM 1012 O O . TYR A 1 123 ? -8.070 -6.391 -8.411 1.00 94.19 123 TYR A O 1
ATOM 1020 N N . VAL A 1 124 ? -5.834 -6.181 -8.355 1.00 93.56 124 VAL A N 1
ATOM 1021 C CA . VAL A 1 124 ? -5.705 -6.505 -6.924 1.00 93.56 124 VAL A CA 1
ATOM 1022 C C . VAL A 1 124 ? -6.397 -5.454 -6.053 1.00 93.56 124 VAL A C 1
ATOM 1024 O O . VAL A 1 124 ? -7.068 -5.806 -5.085 1.00 93.56 124 VAL A O 1
ATOM 1027 N N . TYR A 1 125 ? -6.291 -4.171 -6.408 1.00 93.50 125 TYR A N 1
ATOM 1028 C CA . TYR A 1 125 ? -6.972 -3.088 -5.701 1.00 93.50 125 TYR A CA 1
ATOM 1029 C C . TYR A 1 125 ? -8.497 -3.246 -5.740 1.00 93.50 125 TYR A C 1
ATOM 1031 O O . TYR A 1 125 ? -9.147 -3.135 -4.703 1.00 93.50 125 TYR A O 1
ATOM 1039 N N . VAL A 1 126 ? -9.067 -3.552 -6.909 1.00 93.88 126 VAL A N 1
ATOM 1040 C CA . VAL A 1 126 ? -10.512 -3.785 -7.063 1.00 93.88 126 VAL A CA 1
ATOM 1041 C C . VAL A 1 126 ? -10.959 -5.002 -6.253 1.00 93.88 126 VAL A C 1
ATOM 1043 O O . VAL A 1 126 ? -11.968 -4.929 -5.556 1.00 93.88 126 VAL A O 1
ATOM 1046 N N . LEU A 1 127 ? -10.195 -6.096 -6.279 1.00 89.50 127 LEU A N 1
ATOM 1047 C CA . LEU A 1 127 ? -10.461 -7.276 -5.449 1.00 89.50 127 LEU A CA 1
ATOM 1048 C C . LEU A 1 127 ? -10.478 -6.940 -3.956 1.00 89.50 127 LEU A C 1
ATOM 1050 O O . LEU A 1 127 ? -11.439 -7.275 -3.267 1.00 89.50 127 LEU A O 1
ATOM 1054 N N . ALA A 1 128 ? -9.457 -6.235 -3.469 1.00 91.75 128 ALA A N 1
ATOM 1055 C CA . ALA A 1 128 ? -9.368 -5.839 -2.068 1.00 91.75 128 ALA A CA 1
ATOM 1056 C C . ALA A 1 128 ? -10.486 -4.860 -1.671 1.00 91.75 128 ALA A C 1
ATOM 1058 O O . ALA A 1 128 ? -11.013 -4.933 -0.562 1.00 91.75 128 ALA A O 1
ATOM 1059 N N . TYR A 1 129 ? -10.868 -3.946 -2.565 1.00 92.69 129 TYR A N 1
ATOM 1060 C CA . TYR A 1 129 ? -11.990 -3.037 -2.340 1.00 92.69 129 TYR A CA 1
ATOM 1061 C C . TYR A 1 129 ? -13.313 -3.800 -2.225 1.00 92.69 129 TYR A C 1
ATOM 1063 O O . TYR A 1 129 ? -14.070 -3.578 -1.282 1.00 92.69 129 TYR A O 1
ATOM 1071 N N . ASN A 1 130 ? -13.562 -4.737 -3.140 1.00 89.62 130 ASN A N 1
ATOM 1072 C CA . ASN A 1 130 ? -14.771 -5.553 -3.127 1.00 89.62 130 ASN A CA 1
ATOM 1073 C C . ASN A 1 130 ? -14.840 -6.446 -1.883 1.00 89.62 130 ASN A C 1
ATOM 1075 O O . ASN A 1 130 ? -15.902 -6.542 -1.278 1.00 89.62 130 ASN A O 1
ATOM 1079 N N . GLN A 1 131 ? -13.720 -7.038 -1.456 1.00 90.75 131 GLN A N 1
ATOM 1080 C CA . GLN A 1 131 ? -13.651 -7.800 -0.204 1.00 90.75 131 GLN A CA 1
ATOM 1081 C C . GLN A 1 131 ? -14.024 -6.938 1.003 1.00 90.75 131 GLN A C 1
ATOM 1083 O O . GLN A 1 131 ? -14.901 -7.320 1.763 1.00 90.75 131 GLN A O 1
ATOM 1088 N N . LYS A 1 132 ? -13.470 -5.725 1.119 1.00 90.00 132 LYS A N 1
ATOM 1089 C CA . LYS A 1 132 ? -13.832 -4.804 2.211 1.00 90.00 132 LYS A CA 1
ATOM 1090 C C . LYS A 1 132 ? -15.317 -4.444 2.228 1.00 90.00 132 LYS A C 1
ATO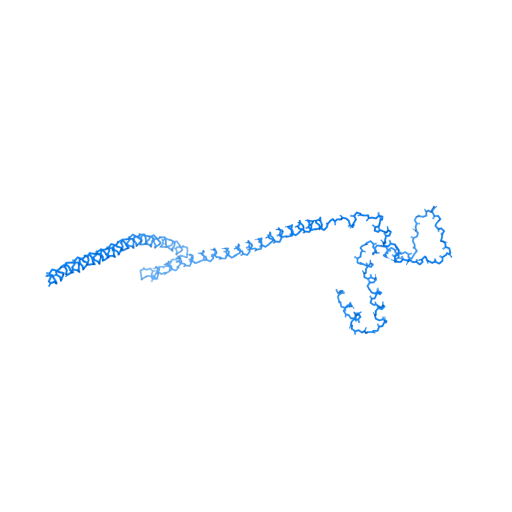M 1092 O O . LYS A 1 132 ? -15.885 -4.267 3.301 1.00 90.00 132 LYS A O 1
ATOM 1097 N N . GLN A 1 133 ? -15.939 -4.291 1.057 1.00 87.25 133 GLN A N 1
ATOM 1098 C CA . GLN A 1 133 ? -17.378 -4.029 0.975 1.00 87.25 133 GLN A CA 1
ATOM 1099 C C . GLN A 1 133 ? -18.197 -5.253 1.394 1.00 87.25 133 GLN A C 1
ATOM 1101 O O . GLN A 1 133 ? -19.181 -5.099 2.111 1.00 87.25 133 GLN A O 1
ATOM 1106 N N . LEU A 1 134 ? -17.780 -6.457 0.992 1.00 85.88 134 LEU A N 1
ATOM 1107 C CA . LEU A 1 134 ? -18.426 -7.703 1.404 1.00 85.88 134 LEU A CA 1
ATOM 1108 C C . LEU A 1 134 ? -18.315 -7.919 2.913 1.00 85.88 134 LEU A C 1
ATOM 1110 O O . LEU A 1 134 ? -19.336 -8.138 3.551 1.00 85.88 134 LEU A O 1
ATOM 1114 N N . ASP A 1 135 ? -17.121 -7.771 3.486 1.00 87.25 135 ASP A N 1
ATOM 1115 C CA . ASP A 1 135 ? -16.900 -7.894 4.930 1.00 87.25 135 ASP A CA 1
ATOM 1116 C C . ASP A 1 135 ? -17.760 -6.885 5.697 1.00 87.25 135 ASP A C 1
ATOM 1118 O O . ASP A 1 135 ? -18.413 -7.228 6.678 1.00 87.25 135 ASP A O 1
ATOM 1122 N N . LYS A 1 136 ? -17.854 -5.642 5.199 1.00 86.88 136 LYS A N 1
ATOM 1123 C CA . LYS A 1 136 ? -18.709 -4.622 5.809 1.00 86.88 136 LYS A CA 1
ATOM 1124 C C . LYS A 1 136 ? -20.183 -5.039 5.828 1.00 86.88 136 LYS A C 1
ATOM 1126 O O . LYS A 1 136 ? -20.829 -4.817 6.849 1.00 86.88 136 LYS A O 1
ATOM 1131 N N . LEU A 1 137 ? -20.697 -5.590 4.728 1.00 84.25 137 LEU A N 1
ATOM 1132 C CA . LEU A 1 137 ? -22.083 -6.060 4.630 1.00 84.25 137 LEU A CA 1
ATOM 1133 C C . LEU A 1 137 ? -22.327 -7.296 5.507 1.00 84.25 137 LEU A C 1
ATOM 1135 O O . LEU A 1 137 ? -23.388 -7.400 6.116 1.00 84.25 137 LEU A O 1
ATOM 1139 N N . ILE A 1 138 ? -21.349 -8.202 5.593 1.00 85.69 138 ILE A N 1
ATOM 1140 C CA . ILE A 1 138 ? -21.399 -9.383 6.464 1.00 85.69 138 ILE A CA 1
ATOM 1141 C C . ILE A 1 138 ? -21.461 -8.950 7.926 1.00 85.69 138 ILE A C 1
ATOM 1143 O O . ILE A 1 138 ? -22.359 -9.385 8.634 1.00 85.69 138 ILE A O 1
ATOM 1147 N N . ASP A 1 139 ? -20.587 -8.043 8.362 1.00 86.62 139 ASP A N 1
ATOM 1148 C CA . ASP A 1 139 ? -20.619 -7.502 9.723 1.00 86.62 139 ASP A CA 1
ATOM 1149 C C . ASP A 1 139 ? -21.984 -6.870 10.052 1.00 86.62 139 ASP A C 1
ATOM 1151 O O . ASP A 1 139 ? -22.519 -7.080 11.135 1.00 86.62 139 ASP A O 1
ATOM 1155 N N . GLU A 1 140 ? -22.545 -6.063 9.138 1.00 86.44 140 GLU A N 1
ATOM 1156 C CA . GLU A 1 140 ? -23.854 -5.418 9.332 1.00 86.44 140 GLU A CA 1
ATOM 1157 C C . GLU A 1 140 ? -24.966 -6.465 9.511 1.00 86.44 140 GLU A C 1
ATOM 1159 O O . GLU A 1 140 ? -25.781 -6.351 10.429 1.00 86.44 140 GLU A O 1
ATOM 1164 N N . ASP A 1 141 ? -24.967 -7.508 8.681 1.00 85.44 141 ASP A N 1
ATOM 1165 C CA . ASP A 1 141 ? -25.930 -8.611 8.741 1.00 85.44 141 ASP A CA 1
ATOM 1166 C C . ASP A 1 141 ? -25.737 -9.490 9.991 1.00 85.44 141 ASP A C 1
ATOM 1168 O O . ASP A 1 141 ? -26.705 -9.872 10.651 1.00 85.44 141 ASP A O 1
ATOM 1172 N N . GLU A 1 142 ? -24.496 -9.779 10.381 1.00 85.44 142 GLU A N 1
ATOM 1173 C CA . GLU A 1 142 ? -24.177 -10.543 11.587 1.00 85.44 142 GLU A CA 1
ATOM 1174 C C . GLU A 1 142 ? -24.566 -9.793 12.863 1.00 85.44 142 GLU A C 1
ATOM 1176 O O . GLU A 1 142 ? -25.177 -10.392 13.755 1.00 85.44 142 GLU A O 1
ATOM 1181 N N . ILE A 1 143 ? -24.280 -8.488 12.945 1.00 83.69 143 ILE A N 1
ATOM 1182 C CA . ILE A 1 143 ? -24.694 -7.633 14.065 1.00 83.69 143 ILE A CA 1
ATOM 1183 C C . ILE A 1 143 ? -26.222 -7.621 14.167 1.00 83.69 143 ILE A C 1
ATOM 1185 O O . ILE A 1 143 ? -26.761 -7.856 15.254 1.00 83.69 143 ILE A O 1
ATOM 1189 N N . ALA A 1 144 ? -26.924 -7.427 13.045 1.00 85.44 144 ALA A N 1
ATOM 1190 C CA . ALA A 1 144 ? -28.384 -7.446 13.016 1.00 85.44 144 ALA A CA 1
ATOM 1191 C C . ALA A 1 144 ? -28.944 -8.800 13.476 1.00 85.44 144 ALA A C 1
ATOM 1193 O O . ALA A 1 144 ? -29.782 -8.864 14.377 1.00 85.44 144 ALA A O 1
ATOM 1194 N N . LYS A 1 145 ? -28.432 -9.908 12.928 1.00 83.31 145 LYS A N 1
ATOM 1195 C CA . LYS A 1 145 ? -28.847 -11.271 13.297 1.00 83.31 145 LYS A CA 1
ATOM 1196 C C . LYS A 1 145 ? -28.569 -11.599 14.760 1.00 83.31 145 LYS A C 1
ATOM 1198 O O . LYS A 1 145 ? -29.366 -12.299 15.387 1.00 83.31 145 LYS A O 1
ATOM 1203 N N . CYS A 1 146 ? -27.457 -11.125 15.318 1.00 81.69 146 CYS A N 1
ATOM 1204 C CA . CYS A 1 146 ? -27.145 -11.312 16.734 1.00 81.69 146 CYS A CA 1
ATOM 1205 C C . CYS A 1 146 ? -28.127 -10.552 17.633 1.00 81.69 146 CYS A C 1
ATOM 1207 O O . CYS A 1 146 ? -28.534 -11.086 18.666 1.00 81.69 146 CYS A O 1
ATOM 1209 N N . PHE A 1 147 ? -28.561 -9.359 17.221 1.00 83.38 147 PHE A N 1
ATOM 1210 C CA . PHE A 1 147 ? -29.583 -8.584 17.924 1.00 83.38 147 PHE A CA 1
ATOM 1211 C C . PHE A 1 147 ? -30.957 -9.262 17.873 1.00 83.38 147 PHE A C 1
ATOM 1213 O O . PHE A 1 147 ? -31.604 -9.445 18.901 1.00 83.38 147 PHE A O 1
ATOM 1220 N N . LEU A 1 148 ? -31.367 -9.735 16.695 1.00 82.12 148 LEU A N 1
ATOM 1221 C CA . LEU A 1 148 ? -32.656 -10.406 16.497 1.00 82.12 148 LEU A CA 1
ATOM 1222 C C . LEU A 1 148 ? -32.753 -11.773 17.192 1.00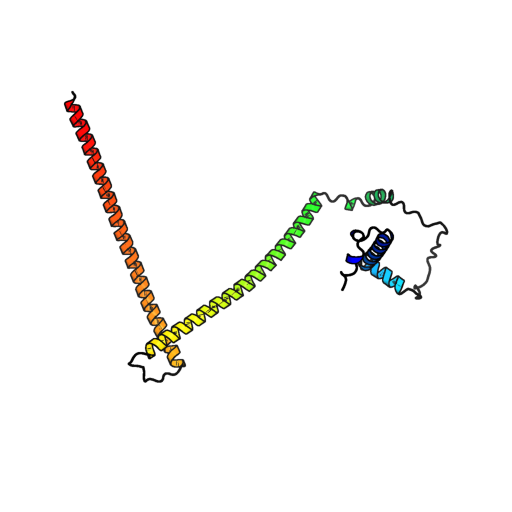 82.12 148 LEU A C 1
ATOM 1224 O O . LEU A 1 148 ? -33.846 -12.253 17.482 1.00 82.12 148 LEU A O 1
ATOM 1228 N N . ARG A 1 149 ? -31.615 -12.401 17.517 1.00 79.44 149 ARG A N 1
ATOM 1229 C CA . ARG A 1 149 ? -31.558 -13.649 18.298 1.00 79.44 149 ARG A CA 1
ATOM 1230 C C . ARG A 1 149 ? -31.881 -13.442 19.786 1.00 79.44 149 ARG A C 1
ATOM 1232 O O . ARG A 1 149 ? -32.069 -14.425 20.507 1.00 79.44 149 ARG A O 1
ATOM 1239 N N . GLN A 1 150 ? -31.930 -12.200 20.272 1.00 82.94 150 GLN A N 1
ATOM 1240 C CA . GLN A 1 150 ? -32.304 -11.915 21.656 1.00 82.94 150 GLN A CA 1
ATOM 1241 C C . GLN A 1 150 ? -33.737 -12.386 21.947 1.00 82.94 150 GLN A C 1
ATOM 1243 O O . GLN A 1 150 ? -34.617 -12.360 21.088 1.00 82.94 150 GLN A O 1
ATOM 1248 N N . LYS A 1 151 ? -33.978 -12.831 23.188 1.00 76.00 151 LYS A N 1
ATOM 1249 C CA . LYS A 1 151 ? -35.241 -13.468 23.609 1.00 76.00 151 LYS A CA 1
ATOM 1250 C C . LYS A 1 151 ? -36.477 -12.587 23.363 1.00 76.00 151 LYS A C 1
ATOM 1252 O O . LYS A 1 151 ? -37.568 -13.121 23.219 1.00 76.00 151 LYS A O 1
ATOM 1257 N N . GLU A 1 152 ? -36.286 -11.275 23.306 1.00 76.81 152 GLU A N 1
ATOM 1258 C CA . GLU A 1 152 ? -37.330 -10.261 23.132 1.00 76.81 152 GLU A CA 1
ATOM 1259 C C . GLU A 1 152 ? -37.816 -10.129 21.679 1.00 76.81 152 GLU A C 1
ATOM 1261 O O . GLU A 1 152 ? -38.964 -9.761 21.458 1.00 76.81 152 GLU A O 1
ATOM 1266 N N . PHE A 1 153 ? -36.985 -10.493 20.697 1.00 75.00 153 PHE A N 1
ATOM 1267 C CA . PHE A 1 153 ? -37.283 -10.348 19.263 1.00 75.00 153 PHE A CA 1
ATOM 1268 C C . PHE A 1 153 ? -37.439 -11.686 18.534 1.00 75.00 153 PHE A C 1
ATOM 1270 O O . PHE A 1 153 ? -37.709 -11.716 17.337 1.00 75.00 153 PHE A O 1
ATOM 1277 N N . ARG A 1 154 ? -37.309 -12.804 19.258 1.00 68.38 154 ARG A N 1
ATOM 1278 C CA . ARG A 1 154 ? -37.286 -14.163 18.696 1.00 68.38 154 ARG A CA 1
ATOM 1279 C C . ARG A 1 154 ? -38.544 -14.537 17.903 1.00 68.38 154 ARG A C 1
ATOM 1281 O O . ARG A 1 154 ? -38.458 -15.368 17.005 1.00 68.38 154 ARG A O 1
ATOM 1288 N N . ASP A 1 155 ? -39.683 -13.941 18.242 1.00 72.69 155 ASP A N 1
ATOM 1289 C CA . ASP A 1 155 ? -40.981 -14.260 17.639 1.00 72.69 155 ASP A CA 1
ATOM 1290 C C . ASP A 1 155 ? -41.422 -13.210 16.592 1.00 72.69 155 ASP A C 1
ATOM 1292 O O . ASP A 1 155 ? -42.518 -13.302 16.040 1.00 72.69 155 ASP A O 1
ATOM 1296 N N . ALA A 1 156 ? -40.580 -12.209 16.303 1.00 72.88 156 ALA A N 1
ATOM 1297 C CA . ALA A 1 156 ? -40.857 -11.179 15.309 1.00 72.88 156 ALA A CA 1
ATOM 1298 C C . ALA A 1 156 ? -40.304 -11.584 13.929 1.00 72.88 156 ALA A C 1
ATOM 1300 O O . ALA A 1 156 ? -39.117 -11.863 13.765 1.00 72.88 156 ALA A O 1
ATOM 1301 N N . ASN A 1 157 ? -41.181 -11.613 12.923 1.00 72.38 157 ASN A N 1
ATOM 1302 C CA . ASN A 1 157 ? -40.812 -11.880 11.534 1.00 72.38 157 ASN A CA 1
ATOM 1303 C C . ASN A 1 157 ? -40.410 -10.568 10.854 1.00 72.38 157 ASN A C 1
ATOM 1305 O O . ASN A 1 157 ? -41.279 -9.828 10.401 1.00 72.38 157 ASN A O 1
ATOM 1309 N N . PHE A 1 158 ? -39.111 -10.291 10.794 1.00 76.19 158 PHE A N 1
ATOM 1310 C CA . PHE A 1 158 ? -38.576 -9.125 10.090 1.00 76.19 158 PHE A CA 1
ATOM 1311 C C . PHE A 1 158 ? -38.320 -9.431 8.615 1.00 76.19 158 PHE A C 1
ATOM 1313 O O . PHE A 1 158 ? -37.863 -10.524 8.262 1.00 76.19 158 PHE A O 1
ATOM 1320 N N . GLU A 1 159 ? -38.587 -8.453 7.753 1.00 81.69 159 GLU A N 1
ATOM 1321 C CA . GLU A 1 159 ? -38.243 -8.534 6.334 1.00 81.69 159 GLU A CA 1
ATOM 1322 C C . GLU A 1 159 ? -36.735 -8.292 6.131 1.00 81.69 159 GLU A C 1
ATOM 1324 O O . GLU A 1 159 ? -36.098 -7.558 6.886 1.00 81.69 159 GLU A O 1
ATOM 1329 N N . SER A 1 160 ? -36.122 -8.894 5.105 1.00 78.12 160 SER A N 1
ATOM 1330 C CA . SER A 1 160 ? -34.668 -8.796 4.878 1.00 78.12 160 SER A CA 1
ATOM 1331 C C . SER A 1 160 ? -34.158 -7.360 4.687 1.00 78.12 160 SER A C 1
ATOM 1333 O O . SER A 1 160 ? -32.995 -7.078 4.969 1.00 78.12 160 SER A O 1
ATOM 1335 N N . SER A 1 161 ? -35.012 -6.456 4.203 1.00 81.31 161 SER A N 1
ATOM 1336 C CA . SER A 1 161 ? -34.734 -5.019 4.085 1.00 81.31 161 SER A CA 1
ATOM 1337 C C . SER A 1 161 ? -34.587 -4.352 5.455 1.00 81.31 161 SER A C 1
ATOM 1339 O O . SER A 1 161 ? -33.618 -3.629 5.679 1.00 81.31 161 SER A O 1
ATOM 1341 N N . GLU A 1 162 ? -35.495 -4.649 6.384 1.00 81.75 162 GLU A N 1
ATOM 1342 C CA . GLU A 1 162 ? -35.505 -4.101 7.743 1.00 81.75 162 GLU A CA 1
ATOM 1343 C C . GLU A 1 162 ? -34.286 -4.575 8.540 1.00 81.75 162 GLU A C 1
ATOM 1345 O O . GLU A 1 162 ? -33.639 -3.777 9.215 1.00 81.75 162 GLU A O 1
ATOM 1350 N N . VAL A 1 163 ? -33.900 -5.850 8.394 1.00 83.69 163 VAL A N 1
ATOM 1351 C CA . VAL A 1 163 ? -32.692 -6.414 9.029 1.00 83.69 163 VAL A CA 1
ATOM 1352 C C . VAL A 1 163 ? -31.429 -5.660 8.592 1.00 83.69 163 VAL A C 1
ATOM 1354 O O . VAL A 1 163 ? -30.568 -5.358 9.419 1.00 83.69 163 VAL A O 1
ATOM 1357 N N . ALA A 1 164 ? -31.327 -5.298 7.310 1.00 82.31 164 ALA A N 1
ATOM 1358 C CA . ALA A 1 164 ? -30.182 -4.560 6.777 1.00 82.31 164 ALA A CA 1
ATOM 1359 C C . ALA A 1 164 ? -30.142 -3.088 7.231 1.00 82.31 164 ALA A C 1
ATOM 1361 O O . ALA A 1 164 ? -29.061 -2.505 7.350 1.00 82.31 164 ALA A O 1
ATOM 1362 N N . GLU A 1 165 ? -31.295 -2.459 7.466 1.00 84.44 165 GLU A N 1
ATOM 1363 C CA . GLU A 1 165 ? -31.364 -1.112 8.048 1.00 84.44 165 GLU A CA 1
ATOM 1364 C C . GLU A 1 165 ? -30.979 -1.124 9.530 1.00 84.44 165 GLU A C 1
ATOM 1366 O O . GLU A 1 165 ? -30.172 -0.298 9.965 1.00 84.44 165 GLU A O 1
ATOM 1371 N N . LEU A 1 166 ? -31.465 -2.118 10.276 1.00 86.69 166 LEU A N 1
ATOM 1372 C CA . LEU A 1 166 ? -31.108 -2.340 11.677 1.00 86.69 166 LEU A CA 1
ATOM 1373 C C . LEU A 1 166 ? -29.607 -2.601 11.837 1.00 86.69 166 LEU A C 1
ATOM 1375 O O . LEU A 1 166 ? -28.966 -1.996 12.694 1.00 86.69 166 LEU A O 1
ATOM 1379 N N . GLY A 1 167 ? -29.023 -3.433 10.971 1.00 86.06 167 GLY A N 1
ATOM 1380 C CA . GLY A 1 167 ? -27.584 -3.702 10.949 1.00 86.06 167 GLY A CA 1
ATOM 1381 C C . GLY A 1 167 ? -26.742 -2.449 10.718 1.00 86.06 167 GLY A C 1
ATOM 1382 O O . GLY A 1 167 ? -25.747 -2.236 11.411 1.00 86.06 167 GLY A O 1
ATOM 1383 N N . ARG A 1 168 ? -27.172 -1.571 9.803 1.00 86.62 168 ARG A N 1
ATOM 1384 C CA . ARG A 1 168 ? -26.498 -0.290 9.538 1.00 86.62 168 ARG A CA 1
ATOM 1385 C C . ARG A 1 168 ? -26.557 0.664 10.726 1.00 86.62 168 ARG A C 1
ATOM 1387 O O . ARG A 1 168 ? -25.534 1.261 11.060 1.00 86.62 168 ARG A O 1
ATOM 1394 N N . MET A 1 169 ? -27.724 0.802 11.356 1.00 88.88 169 MET A N 1
ATOM 1395 C CA . MET A 1 169 ? -27.892 1.649 12.540 1.00 88.88 169 MET A CA 1
ATOM 1396 C C . MET A 1 169 ? -27.047 1.125 13.709 1.00 88.88 169 MET A C 1
ATOM 1398 O O . MET A 1 169 ? -26.232 1.860 14.259 1.00 88.88 169 MET A O 1
ATOM 1402 N N . LEU A 1 170 ? -27.148 -0.173 14.011 1.00 87.94 170 LEU A N 1
ATOM 1403 C CA . LEU A 1 170 ? -26.394 -0.806 15.095 1.00 87.94 170 LEU A CA 1
ATOM 1404 C C . LEU A 1 170 ? -24.882 -0.730 14.878 1.00 87.94 170 LEU A C 1
ATOM 1406 O O . LEU A 1 170 ? -24.140 -0.477 15.824 1.00 87.94 170 LEU A O 1
ATOM 1410 N N . LYS A 1 171 ? -24.404 -0.926 13.644 1.00 89.88 171 LYS A N 1
ATOM 1411 C CA . LYS A 1 171 ? -22.977 -0.794 13.338 1.00 89.88 171 LYS A CA 1
ATOM 1412 C C . LYS A 1 171 ? -22.475 0.628 13.580 1.00 89.88 171 LYS A C 1
ATOM 1414 O O . LYS A 1 171 ? -21.393 0.788 14.136 1.00 89.88 171 LYS A O 1
ATOM 1419 N N . ALA A 1 172 ? -23.252 1.646 13.205 1.00 87.81 172 ALA A N 1
ATOM 1420 C CA . ALA A 1 172 ? -22.888 3.040 13.443 1.00 87.81 172 ALA A CA 1
ATOM 1421 C C . ALA A 1 172 ? -22.759 3.348 14.945 1.00 87.81 172 ALA A C 1
ATOM 1423 O O . ALA A 1 172 ? -21.751 3.926 15.356 1.00 87.81 172 ALA A O 1
ATOM 1424 N N . ASP A 1 173 ? -23.713 2.885 15.754 1.00 90.50 173 ASP A N 1
ATOM 1425 C CA . ASP A 1 173 ? -23.700 3.078 17.208 1.00 90.50 173 ASP A CA 1
ATOM 1426 C C . ASP A 1 173 ? -22.535 2.323 17.872 1.00 90.50 173 ASP A C 1
ATOM 1428 O O . ASP A 1 173 ? -21.821 2.866 18.720 1.00 90.50 173 ASP A O 1
ATOM 1432 N N . VAL A 1 174 ? -22.285 1.074 17.458 1.00 85.56 174 VAL A N 1
ATOM 1433 C CA . VAL A 1 174 ? -21.152 0.270 17.944 1.00 85.56 174 VAL A CA 1
ATOM 1434 C C . VAL A 1 174 ? -19.823 0.940 17.591 1.00 85.56 174 VAL A C 1
ATOM 1436 O O . VAL A 1 174 ? -18.953 1.059 18.459 1.00 85.56 174 VAL A O 1
ATOM 1439 N N . ASP A 1 175 ? -19.667 1.428 16.360 1.00 87.06 175 ASP A N 1
ATOM 1440 C CA . ASP A 1 175 ? -18.468 2.143 15.915 1.00 87.06 175 ASP A CA 1
ATOM 1441 C C . ASP A 1 175 ? -18.265 3.460 16.681 1.00 87.06 175 ASP A C 1
ATOM 1443 O O . ASP A 1 175 ? -17.128 3.822 16.998 1.00 87.06 175 ASP A O 1
ATOM 1447 N N . GLU A 1 176 ? -19.337 4.189 17.000 1.00 87.38 176 GLU A N 1
ATOM 1448 C CA . GLU A 1 176 ? -19.272 5.413 17.801 1.00 87.38 176 GLU A CA 1
ATOM 1449 C C . GLU A 1 176 ? -18.812 5.123 19.235 1.00 87.38 176 GLU A C 1
ATOM 1451 O O . GLU A 1 176 ? -17.877 5.764 19.727 1.00 87.38 176 GLU A O 1
ATOM 1456 N N . ILE A 1 177 ? -19.375 4.093 19.874 1.00 86.06 177 ILE A N 1
ATOM 1457 C CA . ILE A 1 177 ? -18.962 3.646 21.212 1.00 86.06 177 ILE A CA 1
ATOM 1458 C C . ILE A 1 177 ? -17.493 3.205 21.203 1.00 86.06 177 ILE A C 1
ATOM 1460 O O . ILE A 1 177 ? -16.721 3.581 22.092 1.00 86.06 177 ILE A O 1
ATOM 1464 N N . TRP A 1 178 ? -17.071 2.443 20.190 1.00 80.75 178 TRP A N 1
ATOM 1465 C CA . TRP A 1 178 ? -15.675 2.031 20.042 1.00 80.75 178 TRP A CA 1
ATOM 1466 C C . TRP A 1 178 ? -14.736 3.218 19.838 1.00 80.75 178 TRP A C 1
ATOM 1468 O O . TRP A 1 178 ? -13.669 3.249 20.454 1.00 80.75 178 TRP A O 1
ATOM 1478 N N . LYS A 1 179 ? -15.122 4.221 19.042 1.00 83.06 179 LYS A N 1
ATOM 1479 C CA . LYS A 1 179 ? -14.342 5.457 18.862 1.00 83.06 179 LYS A CA 1
ATOM 1480 C C . LYS A 1 179 ? -14.223 6.244 20.158 1.00 83.06 179 LYS A C 1
ATOM 1482 O O . LYS A 1 179 ? -13.115 6.637 20.518 1.00 83.06 179 LYS A O 1
ATOM 1487 N N . MET A 1 180 ? -15.323 6.425 20.887 1.00 79.31 180 MET A N 1
ATOM 1488 C CA . MET A 1 180 ? -15.304 7.096 22.188 1.00 79.31 180 MET A CA 1
ATOM 1489 C C . MET A 1 180 ? -14.393 6.366 23.180 1.00 79.31 180 MET A C 1
ATOM 1491 O O . MET A 1 180 ? -13.585 6.997 23.865 1.00 79.31 180 MET A O 1
ATOM 1495 N N . LYS A 1 181 ? -14.458 5.031 23.215 1.00 77.38 181 LYS A N 1
ATOM 1496 C CA . LYS A 1 181 ? -13.601 4.205 24.073 1.00 77.38 181 LYS A CA 1
ATOM 1497 C C . LYS A 1 181 ? -12.130 4.272 23.659 1.00 77.38 181 LYS A C 1
ATOM 1499 O O . LYS A 1 181 ? -11.268 4.437 24.516 1.00 77.38 181 LYS A O 1
ATOM 1504 N N . ALA A 1 182 ? -11.830 4.202 22.364 1.00 76.75 182 ALA A N 1
ATOM 1505 C CA . ALA A 1 182 ? -10.469 4.316 21.845 1.00 76.75 182 ALA A CA 1
ATOM 1506 C C . ALA A 1 182 ? -9.859 5.697 22.135 1.00 76.75 182 ALA A C 1
ATOM 1508 O O . ALA A 1 182 ? -8.701 5.794 22.539 1.00 76.75 182 ALA A O 1
ATOM 1509 N N . GLN A 1 183 ? -10.647 6.765 21.989 1.00 72.19 183 GLN A N 1
ATOM 1510 C CA . GLN A 1 183 ? -10.214 8.130 22.275 1.00 72.19 183 GLN A CA 1
ATOM 1511 C C . GLN A 1 183 ? -9.978 8.356 23.775 1.00 72.19 183 GLN A C 1
ATOM 1513 O O . GLN A 1 183 ? -9.008 9.016 24.149 1.00 72.19 183 GLN A O 1
ATOM 1518 N N . LYS A 1 184 ? -10.812 7.764 24.639 1.00 66.31 184 LYS A N 1
ATOM 1519 C CA . LYS A 1 184 ? -10.607 7.781 26.092 1.00 66.31 184 LYS A CA 1
ATOM 1520 C C . LYS A 1 184 ? -9.347 7.002 26.495 1.00 66.31 184 LYS A C 1
ATOM 1522 O O . LYS A 1 184 ? -8.511 7.545 27.212 1.00 66.31 184 LYS A O 1
ATOM 1527 N N . ASN A 1 185 ? -9.143 5.810 25.933 1.00 67.00 185 ASN A N 1
ATOM 1528 C CA . ASN A 1 185 ? -7.950 4.995 26.178 1.00 67.00 185 ASN A CA 1
ATOM 1529 C C . ASN A 1 185 ? -6.657 5.678 25.709 1.00 67.00 185 ASN A C 1
ATOM 1531 O O . ASN A 1 185 ? -5.632 5.553 26.365 1.00 67.00 185 ASN A O 1
ATOM 1535 N N . ALA A 1 186 ? -6.667 6.428 24.603 1.00 67.19 186 ALA A N 1
ATOM 1536 C CA . ALA A 1 186 ? -5.480 7.160 24.151 1.00 67.19 186 ALA A CA 1
ATOM 1537 C C . ALA A 1 186 ? -5.027 8.231 25.161 1.00 67.19 186 ALA A C 1
ATOM 1539 O O . ALA A 1 186 ? -3.826 8.466 25.330 1.00 67.19 186 ALA A O 1
ATOM 1540 N N . ASN A 1 187 ? -5.981 8.864 25.848 1.00 67.56 187 ASN A N 1
ATOM 1541 C CA . ASN A 1 187 ? -5.692 9.817 26.914 1.00 67.56 187 ASN A CA 1
ATOM 1542 C C . ASN A 1 187 ? -5.210 9.104 28.183 1.00 67.56 187 ASN A C 1
ATOM 1544 O O . ASN A 1 187 ? -4.223 9.542 28.767 1.00 67.56 187 ASN A O 1
ATOM 1548 N N . GLU A 1 188 ? -5.823 7.975 28.547 1.00 67.06 188 GLU A N 1
ATOM 1549 C CA . GLU A 1 188 ? -5.389 7.144 29.681 1.00 67.06 188 GLU A CA 1
ATOM 1550 C C . GLU A 1 188 ? -3.963 6.598 29.471 1.00 67.06 188 GLU A C 1
ATOM 1552 O O . GLU A 1 188 ? -3.107 6.796 30.326 1.00 67.06 188 GLU A O 1
ATOM 1557 N N . ILE A 1 189 ? -3.633 6.059 28.290 1.00 63.59 189 ILE A N 1
ATOM 1558 C CA . ILE A 1 189 ? -2.276 5.587 27.940 1.00 63.59 189 ILE A CA 1
ATOM 1559 C C . ILE A 1 189 ? -1.253 6.734 27.994 1.00 63.59 189 ILE A C 1
ATOM 1561 O O . ILE A 1 189 ? -0.111 6.557 28.429 1.00 63.59 189 ILE A O 1
ATOM 1565 N N . ARG A 1 190 ? -1.640 7.941 27.559 1.00 69.50 190 ARG A N 1
ATOM 1566 C CA . ARG A 1 190 ? -0.781 9.131 27.656 1.00 69.50 190 ARG A CA 1
ATOM 1567 C C . ARG A 1 190 ? -0.537 9.516 29.114 1.00 69.50 190 ARG A C 1
ATOM 1569 O O . ARG A 1 190 ? 0.570 9.947 29.441 1.00 69.50 190 ARG A O 1
ATOM 1576 N N . GLU A 1 191 ? -1.541 9.399 29.973 1.00 70.50 191 GLU A N 1
ATOM 1577 C CA . GLU A 1 191 ? -1.388 9.637 31.403 1.00 70.50 191 GLU A CA 1
ATOM 1578 C C . GLU A 1 191 ? -0.504 8.564 32.039 1.00 70.50 191 GLU A C 1
ATOM 1580 O O . GLU A 1 191 ? 0.514 8.922 32.622 1.00 70.50 191 GLU A O 1
ATOM 1585 N N . GLU A 1 192 ? -0.761 7.276 31.822 1.00 69.12 192 GLU A N 1
ATOM 1586 C CA . GLU A 1 192 ? 0.089 6.183 32.313 1.00 69.12 192 GLU A CA 1
ATOM 1587 C C . GLU A 1 192 ? 1.564 6.379 31.932 1.00 69.12 192 GLU A C 1
ATOM 1589 O O . GLU A 1 192 ? 2.447 6.287 32.786 1.00 69.12 192 GLU A O 1
ATOM 1594 N N . TYR A 1 193 ? 1.844 6.770 30.684 1.00 71.62 193 TYR A N 1
ATOM 1595 C CA . TYR A 1 193 ? 3.206 7.068 30.237 1.00 71.62 193 TYR A CA 1
ATOM 1596 C C . TYR A 1 193 ? 3.830 8.273 30.965 1.00 71.62 193 TYR A C 1
ATOM 1598 O O . TYR A 1 193 ? 5.023 8.262 31.285 1.00 71.62 193 TYR A O 1
ATOM 1606 N N . ARG A 1 194 ? 3.044 9.320 31.265 1.00 74.88 194 ARG A N 1
ATOM 1607 C CA . ARG A 1 194 ? 3.515 10.475 32.054 1.00 74.88 194 ARG A CA 1
ATOM 1608 C C . ARG A 1 194 ? 3.869 10.070 33.482 1.00 74.88 194 ARG A C 1
ATOM 1610 O O . ARG A 1 194 ? 4.913 10.494 33.976 1.00 74.88 194 ARG A O 1
ATOM 1617 N N . TRP A 1 195 ? 3.033 9.264 34.130 1.00 78.00 195 TRP A N 1
ATOM 1618 C CA . TRP A 1 195 ? 3.281 8.784 35.491 1.00 78.00 195 TRP A CA 1
ATOM 1619 C C . TRP A 1 195 ? 4.472 7.819 35.538 1.00 78.00 195 TRP A C 1
ATOM 1621 O O . TRP A 1 195 ? 5.316 7.939 36.424 1.00 78.00 195 TRP A O 1
ATOM 1631 N N . PHE A 1 196 ? 4.609 6.936 34.545 1.00 77.38 196 PHE A N 1
ATOM 1632 C CA . PHE A 1 196 ? 5.741 6.016 34.435 1.00 77.38 196 PHE A CA 1
ATOM 1633 C C . PHE A 1 196 ? 7.076 6.756 34.267 1.00 77.38 196 PHE A C 1
ATOM 1635 O O . PHE A 1 196 ? 8.048 6.452 34.957 1.00 77.38 196 PHE A O 1
ATOM 1642 N N . ARG A 1 197 ? 7.116 7.790 33.414 1.00 79.06 197 ARG A N 1
ATOM 1643 C CA . ARG A 1 197 ? 8.305 8.645 33.268 1.00 79.06 197 ARG A CA 1
ATOM 1644 C C . ARG A 1 197 ? 8.621 9.404 34.559 1.00 79.06 197 ARG A C 1
ATOM 1646 O O . ARG A 1 197 ? 9.777 9.447 34.962 1.00 79.06 197 ARG A O 1
ATOM 1653 N N . ALA A 1 198 ? 7.609 9.958 35.230 1.00 80.44 198 ALA A N 1
ATOM 1654 C CA . ALA A 1 198 ? 7.806 10.655 36.500 1.00 80.44 198 ALA A CA 1
ATOM 1655 C C . ALA A 1 198 ? 8.374 9.730 37.593 1.00 80.44 198 ALA A C 1
ATOM 1657 O O . ALA A 1 198 ? 9.221 10.157 38.377 1.00 80.44 198 ALA A O 1
ATOM 1658 N N . LEU A 1 199 ? 7.948 8.463 37.621 1.00 79.31 199 LEU A N 1
ATOM 1659 C CA . LEU A 1 199 ? 8.482 7.454 38.534 1.00 79.31 199 LEU A CA 1
ATOM 1660 C C . LEU A 1 199 ? 9.950 7.126 38.217 1.00 79.31 199 LEU A C 1
ATOM 1662 O O . LEU A 1 199 ? 10.793 7.145 39.112 1.00 79.31 199 LEU A O 1
ATOM 1666 N N . GLN A 1 200 ? 10.273 6.911 36.939 1.00 80.88 200 GLN A N 1
ATOM 1667 C CA . GLN A 1 200 ? 11.636 6.619 36.492 1.00 80.88 200 GLN A CA 1
ATOM 1668 C C . GLN A 1 200 ? 12.606 7.780 36.779 1.00 80.88 200 GLN A C 1
ATOM 1670 O O . GLN A 1 200 ? 13.723 7.556 37.252 1.00 80.88 200 GLN A O 1
ATOM 1675 N N . ASP A 1 201 ? 12.170 9.021 36.554 1.00 81.50 201 ASP A N 1
ATOM 1676 C CA . ASP A 1 201 ? 12.951 10.220 36.869 1.00 81.50 201 ASP A CA 1
ATOM 1677 C C . ASP A 1 201 ? 13.149 10.377 38.387 1.00 81.50 201 ASP A C 1
ATOM 1679 O O . ASP A 1 201 ? 14.239 10.733 38.839 1.00 81.50 201 ASP A O 1
ATOM 1683 N N . ALA A 1 202 ? 12.133 10.070 39.201 1.00 81.19 202 ALA A N 1
ATOM 1684 C CA . ALA A 1 202 ? 12.236 10.124 40.658 1.00 81.19 202 ALA A CA 1
ATOM 1685 C C . ALA A 1 202 ? 13.240 9.098 41.212 1.00 81.19 202 ALA A C 1
ATOM 1687 O O . ALA A 1 202 ? 14.057 9.450 42.071 1.00 81.19 202 ALA A O 1
ATOM 1688 N N . ASP A 1 203 ? 13.227 7.868 40.698 1.00 79.19 203 ASP A N 1
ATOM 1689 C CA . ASP A 1 203 ? 14.191 6.829 41.076 1.00 79.19 203 ASP A CA 1
ATOM 1690 C C . ASP A 1 203 ? 15.610 7.186 40.622 1.00 79.19 203 ASP A C 1
ATOM 1692 O O . ASP A 1 203 ? 16.568 7.056 41.391 1.00 79.19 203 ASP A O 1
ATOM 1696 N N . HIS A 1 204 ? 15.756 7.747 39.418 1.00 81.75 204 HIS A N 1
ATOM 1697 C CA . HIS A 1 204 ? 17.043 8.238 38.934 1.00 81.75 204 HIS A CA 1
ATOM 1698 C C . HIS A 1 204 ? 17.596 9.375 39.811 1.00 81.75 204 HIS A C 1
ATOM 1700 O O . HIS A 1 204 ? 18.776 9.382 40.173 1.00 81.75 204 HIS A O 1
ATOM 1706 N N . ILE A 1 205 ? 16.743 10.316 40.226 1.00 83.12 205 ILE A N 1
ATOM 1707 C CA . ILE A 1 205 ? 17.118 11.410 41.132 1.00 83.12 205 ILE A CA 1
ATOM 1708 C C . ILE A 1 205 ? 17.511 10.875 42.515 1.00 83.12 205 ILE A C 1
ATOM 1710 O O . ILE A 1 205 ? 18.460 11.394 43.113 1.00 83.12 205 ILE A O 1
ATOM 1714 N N . ARG A 1 206 ? 16.815 9.855 43.037 1.00 83.94 206 ARG A N 1
ATOM 1715 C CA . ARG A 1 206 ? 17.170 9.199 44.308 1.00 83.94 206 ARG A CA 1
ATOM 1716 C C . ARG A 1 206 ? 18.552 8.558 44.232 1.00 83.94 206 ARG A C 1
ATOM 1718 O O . ARG A 1 206 ? 19.401 8.885 45.057 1.00 83.94 206 ARG A O 1
ATOM 1725 N N . TYR A 1 207 ? 18.814 7.779 43.187 1.00 87.50 207 TYR A N 1
ATOM 1726 C CA . TYR A 1 207 ? 20.122 7.166 42.947 1.00 87.50 207 TYR A CA 1
ATOM 1727 C C . TYR A 1 207 ? 21.258 8.203 42.842 1.00 87.50 207 TYR A C 1
ATOM 1729 O O . TYR A 1 207 ? 22.323 8.050 43.442 1.00 87.50 207 TYR A O 1
ATOM 1737 N N . LEU A 1 208 ? 21.034 9.320 42.137 1.00 87.06 208 LEU A N 1
ATOM 1738 C CA . LEU A 1 208 ? 22.024 10.403 42.036 1.00 87.06 208 LEU A CA 1
ATOM 1739 C C . LEU A 1 208 ? 22.266 11.142 43.363 1.00 87.06 208 LEU A C 1
ATOM 1741 O O . LEU A 1 208 ? 23.342 11.717 43.561 1.00 87.06 208 LEU A O 1
ATOM 1745 N N . LYS A 1 209 ? 21.272 11.196 44.257 1.00 89.06 209 LYS A N 1
ATOM 1746 C CA . LYS A 1 209 ? 21.434 11.764 45.604 1.00 89.06 209 LYS A CA 1
ATOM 1747 C C . LYS A 1 209 ? 22.245 10.831 46.497 1.00 89.06 209 LYS A C 1
ATOM 1749 O O . LYS A 1 209 ? 23.164 11.309 47.157 1.00 89.06 209 LYS A O 1
ATOM 1754 N N . GLU A 1 210 ? 21.954 9.536 46.453 1.00 90.50 210 GLU A N 1
ATOM 1755 C CA . GLU A 1 210 ? 22.669 8.503 47.206 1.00 90.50 210 GLU A CA 1
ATOM 1756 C C . GLU A 1 210 ? 24.150 8.454 46.810 1.00 90.50 210 GLU A C 1
ATOM 1758 O O . GLU A 1 210 ? 25.022 8.612 47.663 1.00 90.50 210 GLU A O 1
ATOM 1763 N N . LYS A 1 211 ? 24.462 8.440 45.505 1.00 90.00 211 LYS A N 1
ATOM 1764 C CA . LYS A 1 211 ? 25.856 8.525 45.033 1.00 90.00 211 LYS A CA 1
ATOM 1765 C C . LYS A 1 211 ? 26.592 9.780 45.494 1.00 90.00 211 LYS A C 1
ATOM 1767 O O . LYS A 1 211 ? 27.777 9.716 45.822 1.00 90.00 211 LYS A O 1
ATOM 1772 N N . ARG A 1 212 ? 25.915 10.934 45.515 1.00 89.88 212 ARG A N 1
ATOM 1773 C CA . ARG A 1 212 ? 26.510 12.181 46.023 1.00 89.88 212 ARG A CA 1
ATOM 1774 C C . ARG A 1 212 ? 26.766 12.122 47.524 1.00 89.88 212 ARG A C 1
ATOM 1776 O O . ARG A 1 212 ? 27.738 12.716 47.981 1.00 89.88 212 ARG A O 1
ATOM 1783 N N . GLN A 1 213 ? 25.912 11.446 48.288 1.00 90.81 213 GLN A N 1
ATOM 1784 C CA . GLN A 1 213 ? 26.143 11.234 49.713 1.00 90.81 213 GLN A CA 1
ATOM 1785 C C . GLN A 1 213 ? 27.334 10.303 49.929 1.00 90.81 213 GLN A C 1
ATOM 1787 O O . GLN A 1 213 ? 28.265 10.712 50.613 1.00 90.81 213 GLN A O 1
ATOM 1792 N N . GLU A 1 214 ? 27.386 9.148 49.262 1.00 90.38 214 GLU A N 1
ATOM 1793 C CA . GLU A 1 214 ? 28.520 8.217 49.359 1.00 90.38 214 GLU A CA 1
ATOM 1794 C C . GLU A 1 214 ? 29.863 8.872 49.016 1.00 90.38 214 GLU A C 1
ATOM 1796 O O . GLU A 1 214 ? 30.866 8.623 49.683 1.00 90.38 214 GLU A O 1
ATOM 1801 N N . GLN A 1 215 ? 29.908 9.719 47.982 1.00 89.44 215 GLN A N 1
ATOM 1802 C CA . GLN A 1 215 ? 31.121 10.465 47.635 1.00 89.44 215 GLN A CA 1
ATOM 1803 C C . GLN A 1 215 ? 31.544 11.412 48.759 1.00 89.44 215 GLN A C 1
ATOM 1805 O O . GLN A 1 215 ? 32.709 11.401 49.149 1.00 89.44 215 GLN A O 1
ATOM 1810 N N . LYS A 1 216 ? 30.600 12.166 49.336 1.00 89.06 216 LYS A N 1
ATOM 1811 C CA . LYS A 1 216 ? 30.875 13.034 50.490 1.00 89.06 216 LYS A CA 1
ATOM 1812 C C . LYS A 1 216 ? 31.335 12.242 51.710 1.00 89.06 216 LYS A C 1
ATOM 1814 O O . LYS A 1 216 ? 32.189 12.717 52.451 1.00 89.06 216 LYS A O 1
ATOM 1819 N N . GLU A 1 217 ? 30.792 11.048 51.934 1.00 88.19 217 GLU A N 1
ATOM 1820 C CA . GLU A 1 217 ? 31.225 10.181 53.033 1.00 88.19 217 GLU A CA 1
ATOM 1821 C C . GLU A 1 217 ? 32.638 9.647 52.817 1.00 88.19 217 GLU A C 1
ATOM 1823 O O . GLU A 1 217 ? 33.446 9.664 53.742 1.00 88.19 217 GLU A O 1
ATOM 1828 N N . LYS A 1 218 ? 32.961 9.223 51.591 1.00 89.62 218 LYS A N 1
ATOM 1829 C CA . LYS A 1 218 ? 34.309 8.781 51.215 1.00 89.62 218 LYS A CA 1
ATOM 1830 C C . LYS A 1 218 ? 35.324 9.910 51.343 1.00 89.62 218 LYS A C 1
ATOM 1832 O O . LYS A 1 218 ? 36.403 9.680 51.874 1.00 89.62 218 LYS A O 1
ATOM 1837 N N . GLU A 1 219 ? 34.981 11.120 50.904 1.00 86.12 219 GLU A N 1
ATOM 1838 C CA . GLU A 1 219 ? 35.828 12.300 51.093 1.00 86.12 219 GLU A CA 1
ATOM 1839 C C . GLU A 1 219 ? 36.021 12.612 52.578 1.00 86.12 219 GLU A C 1
ATOM 1841 O O . GLU A 1 219 ? 37.156 12.755 53.020 1.00 86.12 219 GLU A O 1
ATOM 1846 N N . ARG A 1 220 ? 34.946 12.633 53.374 1.00 82.69 220 ARG A N 1
ATOM 1847 C CA . ARG A 1 220 ? 35.013 12.854 54.827 1.00 82.69 220 ARG A CA 1
ATOM 1848 C C . ARG A 1 220 ? 35.882 11.811 55.536 1.00 82.69 220 ARG A C 1
ATOM 1850 O O . ARG A 1 220 ? 36.706 12.176 56.366 1.00 82.69 220 ARG A O 1
ATOM 1857 N N . ASN A 1 221 ? 35.731 10.531 55.195 1.00 83.50 221 ASN A N 1
ATOM 1858 C CA . ASN A 1 221 ? 36.538 9.450 55.765 1.00 83.50 221 ASN A CA 1
ATOM 1859 C C . ASN A 1 221 ? 38.004 9.530 55.310 1.00 83.50 221 ASN A C 1
ATOM 1861 O O . ASN A 1 221 ? 38.897 9.234 56.095 1.00 83.50 221 ASN A O 1
ATOM 1865 N N . LYS A 1 222 ? 38.265 9.969 54.071 1.00 86.31 222 LYS A N 1
ATOM 1866 C CA . LYS A 1 222 ? 39.623 10.210 53.566 1.00 86.31 222 LYS A CA 1
ATOM 1867 C C . LYS A 1 222 ? 40.328 11.331 54.334 1.00 86.31 222 LYS A C 1
ATOM 1869 O O . LYS A 1 222 ? 41.504 11.180 54.640 1.00 86.31 222 LYS A O 1
ATOM 1874 N N . TRP A 1 223 ? 39.631 12.430 54.632 1.00 78.44 223 TRP A N 1
ATOM 1875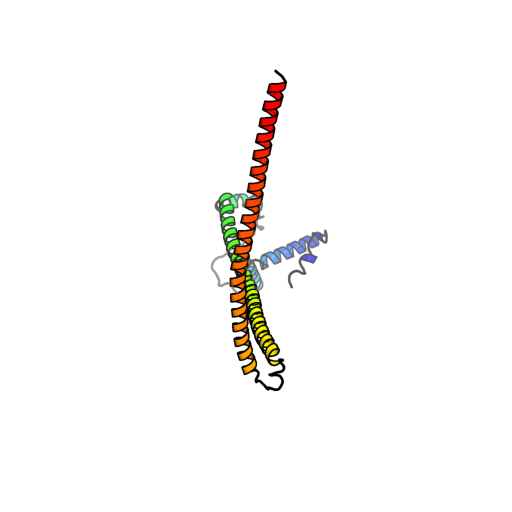 C CA . TRP A 1 223 ? 40.177 13.507 55.466 1.00 78.44 223 TRP A CA 1
ATOM 1876 C C . TRP A 1 223 ? 40.429 13.029 56.900 1.00 78.44 223 TRP A C 1
ATOM 1878 O O . TRP A 1 223 ? 41.531 13.207 57.396 1.00 78.44 223 TRP A O 1
ATOM 1888 N N . ARG A 1 224 ? 39.474 12.312 57.510 1.00 73.38 224 ARG A N 1
ATOM 1889 C CA . ARG A 1 224 ? 39.630 11.777 58.874 1.00 73.38 224 ARG A CA 1
ATOM 1890 C C . ARG A 1 224 ? 40.831 10.836 59.021 1.00 73.38 224 ARG A C 1
ATOM 1892 O O . ARG A 1 224 ? 41.569 10.956 59.983 1.00 73.38 224 ARG A O 1
ATOM 1899 N N . ASN A 1 225 ? 41.043 9.932 58.064 1.00 71.38 225 ASN A N 1
ATOM 1900 C CA . ASN A 1 225 ? 42.184 9.014 58.112 1.00 71.38 225 ASN A CA 1
ATOM 1901 C C . ASN A 1 225 ? 43.528 9.724 57.866 1.00 71.38 225 ASN A C 1
ATOM 1903 O O . ASN A 1 225 ? 44.548 9.241 58.331 1.00 71.38 225 ASN A O 1
ATOM 1907 N N . ARG A 1 226 ? 43.544 10.854 57.142 1.00 70.88 226 ARG A N 1
ATOM 1908 C CA . ARG A 1 226 ? 44.764 11.651 56.942 1.00 70.88 226 ARG A CA 1
ATOM 1909 C C . ARG A 1 226 ? 45.176 12.377 58.227 1.00 70.88 226 ARG A C 1
ATOM 1911 O O . ARG A 1 226 ? 46.360 12.417 58.518 1.00 70.88 226 ARG A O 1
ATOM 1918 N N . ASP A 1 227 ? 44.213 12.895 58.987 1.00 67.62 227 ASP A N 1
ATOM 1919 C CA . ASP A 1 227 ? 44.476 13.567 60.269 1.00 67.62 227 ASP A CA 1
ATOM 1920 C C . ASP A 1 227 ? 44.931 12.583 61.373 1.00 67.62 227 ASP A C 1
ATOM 1922 O O . ASP A 1 227 ? 45.500 13.004 62.372 1.00 67.62 227 ASP A O 1
ATOM 1926 N N . GLU A 1 228 ? 44.675 11.277 61.212 1.00 62.66 228 GLU A N 1
ATOM 1927 C CA . GLU A 1 228 ? 45.147 10.212 62.116 1.00 62.66 228 GLU A CA 1
ATOM 1928 C C . GLU A 1 228 ? 46.571 9.707 61.773 1.00 62.66 228 GLU A C 1
ATOM 1930 O O . GLU A 1 228 ? 47.166 8.986 62.574 1.00 62.66 228 GLU A O 1
ATOM 1935 N N . GLU A 1 229 ? 47.112 10.056 60.596 1.00 57.94 229 GLU A N 1
ATOM 1936 C CA . GLU A 1 229 ? 48.432 9.618 60.100 1.00 57.94 229 GLU A CA 1
ATOM 1937 C C . GLU A 1 229 ? 49.549 10.685 60.244 1.00 57.94 229 GLU A C 1
ATOM 1939 O O . GLU A 1 229 ? 50.713 10.365 59.986 1.00 57.94 229 GLU A O 1
ATOM 1944 N N . GLU A 1 230 ? 49.224 11.918 60.662 1.00 51.59 230 GLU A N 1
ATOM 1945 C CA . GLU A 1 230 ? 50.176 12.997 61.021 1.00 51.59 230 GLU A CA 1
ATOM 1946 C C . GLU A 1 230 ? 50.390 13.099 62.542 1.00 51.59 230 GLU A C 1
ATOM 1948 O O . GLU A 1 230 ? 51.558 13.311 62.951 1.00 51.59 230 GLU A O 1
#

Organism: NCBI:txid1561998

InterPro domains:
  IPR001623 DnaJ domain [PF00226] (7-43)
  IPR001623 DnaJ domain [PS50076] (1-46)
  IPR036869 Chaperone J-domain superfamily [G3DSA:1.10.287.110] (3-110)
  IPR036869 Chaperone J-domain superfamily [SSF46565] (7-65)
  IPR052763 DnaJ Homolog Subfamily C Member 4 [PTHR44825] (8-229)

Radius of gyration: 48.1 Å; chains: 1; bounding box: 91×50×141 Å

pLDDT: mean 72.15, std 16.52, range [33.38, 96.88]

Sequence (230 aa):
MKFHRELKVHPDNSADESTTDRFLELKNAYDVLRRPADRRLYDYQLKGGGGRHPNAGYRYQYPSTAPPQYDFGGDWSTYWSQNPDNSRATREERDRSSREFMKSIVKWTAFGLILVAIYNGGYVYVLAYNQKQLDKLIDEDEIAKCFLRQKEFRDANFESSEVAELGRMLKADVDEIWKMKAQKNANEIREEYRWFRALQDADHIRYLKEKRQEQKEKERNKWRNRDEEE

Foldseek 3Di:
DPPPPLVVLPCVVDVDPVSVVVNVVVVVVCVLCVDPVSVVVVVCVVVPPDDDDPDDDDPPDPDPDDDPPPPPPPVVVVVCVVCVPVVPCPPVNVVVVVVVVVVVVVVVVVVVVVVVVCVVVVVVVVVVVVVVVVVLQVQLLVQLVVVCPDPVNVPPDDDPVVSSVNSVVSVVVVVVVVVVVVVVVVVVVVVVVVVVVVVVVVVVVVVVVVVVVVVVVVVVVVVVVVVVVD